Protein AF-A0A966PZ93-F1 (afdb_monomer)

Structure (mmCIF, N/CA/C/O backbone):
data_AF-A0A966PZ93-F1
#
_entry.id   AF-A0A966PZ93-F1
#
loop_
_atom_site.group_PDB
_atom_site.id
_atom_site.type_symbol
_atom_site.label_atom_id
_atom_site.label_alt_id
_atom_site.label_comp_id
_atom_site.label_asym_id
_atom_site.label_entity_id
_atom_site.label_seq_id
_atom_site.pdbx_PDB_ins_code
_atom_site.Cartn_x
_atom_site.Cartn_y
_atom_site.Cartn_z
_atom_site.occupancy
_atom_site.B_iso_or_equiv
_atom_site.auth_seq_id
_atom_site.auth_comp_id
_atom_site.auth_asym_id
_atom_site.auth_atom_id
_atom_site.pdbx_PDB_model_num
ATOM 1 N N . MET A 1 1 ? 16.280 11.958 2.111 1.00 37.91 1 MET A N 1
ATOM 2 C CA . MET A 1 1 ? 14.973 12.589 2.410 1.00 37.91 1 MET A CA 1
ATOM 3 C C . MET A 1 1 ? 13.914 11.530 2.770 1.00 37.91 1 MET A C 1
ATOM 5 O O . MET A 1 1 ? 13.024 11.282 1.977 1.00 37.91 1 MET A O 1
ATOM 9 N N . SER A 1 2 ? 13.994 10.851 3.928 1.00 41.31 2 SER A N 1
ATOM 10 C CA . SER A 1 2 ? 13.120 9.683 4.225 1.00 41.31 2 SER A CA 1
ATOM 11 C C . SER A 1 2 ? 12.331 9.732 5.540 1.00 41.31 2 SER A C 1
ATOM 13 O O . SER A 1 2 ? 11.535 8.830 5.801 1.00 41.31 2 SER A O 1
ATOM 15 N N . ARG A 1 3 ? 12.531 10.751 6.388 1.00 46.69 3 ARG A N 1
ATOM 16 C CA . ARG A 1 3 ? 12.175 10.662 7.817 1.00 46.69 3 ARG A CA 1
ATOM 17 C C . ARG A 1 3 ? 10.734 11.021 8.208 1.00 46.69 3 ARG A C 1
ATOM 19 O O . ARG A 1 3 ? 10.381 10.744 9.344 1.00 46.69 3 ARG A O 1
ATOM 26 N N . ASN A 1 4 ? 9.888 11.530 7.306 1.00 58.59 4 ASN A N 1
ATOM 27 C CA . ASN A 1 4 ? 8.540 12.021 7.659 1.00 58.59 4 ASN A CA 1
ATOM 28 C C . ASN A 1 4 ? 7.415 11.487 6.748 1.00 58.59 4 ASN A C 1
ATOM 30 O O . ASN A 1 4 ? 6.528 12.239 6.352 1.00 58.59 4 ASN A O 1
ATOM 34 N N . ARG A 1 5 ? 7.442 10.204 6.369 1.00 75.62 5 ARG A N 1
ATOM 35 C CA . ARG A 1 5 ? 6.344 9.600 5.591 1.00 75.62 5 ARG A CA 1
ATOM 36 C C . ARG A 1 5 ? 5.286 9.033 6.532 1.00 75.62 5 ARG A C 1
ATOM 38 O O . ARG A 1 5 ? 5.628 8.377 7.512 1.00 75.62 5 ARG A O 1
ATOM 45 N N . LEU A 1 6 ? 4.011 9.262 6.219 1.00 84.81 6 LEU A N 1
ATOM 46 C CA . LEU A 1 6 ? 2.866 8.739 6.974 1.00 84.81 6 LEU A CA 1
ATOM 47 C C . LEU A 1 6 ? 2.639 7.247 6.681 1.00 84.81 6 LEU A C 1
ATOM 49 O O . LEU A 1 6 ? 1.604 6.852 6.154 1.00 84.81 6 LEU A O 1
ATOM 53 N N . ALA A 1 7 ? 3.636 6.423 6.997 1.00 84.69 7 ALA A N 1
ATOM 54 C CA . ALA A 1 7 ? 3.539 4.972 6.950 1.00 84.69 7 ALA A CA 1
ATOM 55 C C . ALA A 1 7 ? 3.087 4.460 8.322 1.00 84.69 7 ALA A C 1
ATOM 57 O O . ALA A 1 7 ? 3.799 4.615 9.318 1.00 84.69 7 ALA A O 1
ATOM 58 N N . ALA A 1 8 ? 1.894 3.872 8.386 1.00 86.94 8 ALA A N 1
ATOM 59 C CA . ALA A 1 8 ? 1.455 3.176 9.583 1.00 86.94 8 ALA A CA 1
ATOM 60 C C . ALA A 1 8 ? 2.156 1.825 9.711 1.00 86.94 8 ALA A C 1
ATOM 62 O O . ALA A 1 8 ? 2.315 1.085 8.744 1.00 86.94 8 ALA A O 1
ATOM 63 N N . SER A 1 9 ? 2.545 1.507 10.938 1.00 87.62 9 SER A N 1
ATOM 64 C CA . SER A 1 9 ? 2.949 0.172 11.340 1.00 87.62 9 SER A CA 1
ATOM 65 C C . SER A 1 9 ? 1.718 -0.722 11.405 1.00 87.62 9 SER A C 1
ATOM 67 O O . SER A 1 9 ? 0.701 -0.367 12.005 1.00 87.62 9 SER A O 1
ATOM 69 N N . PHE A 1 10 ? 1.819 -1.880 10.772 1.00 86.00 10 PHE A N 1
ATOM 70 C CA . PHE A 1 10 ? 0.844 -2.949 10.881 1.00 86.00 10 PHE A CA 1
ATOM 71 C C . PHE A 1 10 ? 1.143 -3.757 12.147 1.00 86.00 10 PHE A C 1
ATOM 73 O O . PHE A 1 10 ? 2.213 -4.353 12.250 1.00 86.00 10 PHE A O 1
ATOM 80 N N . ASN A 1 11 ? 0.232 -3.730 13.123 1.00 86.25 11 ASN A N 1
ATOM 81 C CA . ASN A 1 11 ? 0.456 -4.355 14.428 1.00 86.25 11 ASN A CA 1
ATOM 82 C C . ASN A 1 11 ? -0.099 -5.782 14.447 1.00 86.25 11 ASN A C 1
ATOM 84 O O . ASN A 1 11 ? 0.581 -6.715 14.863 1.00 86.25 11 ASN A O 1
ATOM 88 N N . TYR A 1 12 ? -1.353 -5.943 14.012 1.00 84.88 12 TYR A N 1
ATOM 89 C CA . TYR A 1 12 ? -2.071 -7.205 14.135 1.00 84.88 12 TYR A CA 1
ATOM 90 C C . TYR A 1 12 ? -3.197 -7.341 13.108 1.00 84.88 12 TYR A C 1
ATOM 92 O O . TYR A 1 12 ? -3.788 -6.359 12.646 1.00 84.88 12 TYR A O 1
ATOM 100 N N . ARG A 1 13 ? -3.512 -8.596 12.782 1.00 87.75 13 ARG A N 1
ATOM 101 C CA . ARG A 1 13 ? -4.569 -8.973 11.850 1.00 87.75 13 ARG A CA 1
ATOM 102 C C . ARG A 1 13 ? -5.198 -10.298 12.241 1.00 87.75 13 ARG A C 1
ATOM 104 O O . ARG A 1 13 ? -4.505 -11.295 12.405 1.00 87.75 13 ARG A O 1
ATOM 111 N N . SER A 1 14 ? -6.520 -10.297 12.322 1.00 88.81 14 SER A N 1
ATOM 112 C CA . SER A 1 14 ? -7.358 -11.487 12.457 1.00 88.81 14 SER A CA 1
ATOM 113 C C . SER A 1 14 ? -8.713 -11.228 11.809 1.00 88.81 14 SER A C 1
ATOM 115 O O . SER A 1 14 ? -8.991 -10.106 11.387 1.00 88.81 14 SER A O 1
ATOM 117 N N . LYS A 1 15 ? -9.566 -12.249 11.705 1.00 90.56 15 LYS A N 1
ATOM 118 C CA . LYS A 1 15 ? -10.884 -12.092 11.085 1.00 90.56 15 LYS A CA 1
ATOM 119 C C . LYS A 1 15 ? -11.682 -10.966 11.759 1.00 90.56 15 LYS A C 1
ATOM 121 O O . LYS A 1 15 ? -11.900 -11.007 12.968 1.00 90.56 15 LYS A O 1
ATOM 126 N N . GLY A 1 16 ? -12.116 -9.979 10.975 1.00 91.00 16 GLY A N 1
ATOM 127 C CA . GLY A 1 16 ? -12.857 -8.804 11.455 1.00 91.00 16 GLY A CA 1
ATOM 128 C C . GLY A 1 16 ? -12.028 -7.772 12.237 1.00 91.00 16 GLY A C 1
ATOM 129 O O . GLY A 1 16 ? -12.598 -6.864 12.842 1.00 91.00 16 GLY A O 1
ATOM 130 N N . LEU A 1 17 ? -10.695 -7.881 12.244 1.00 92.31 17 LEU A N 1
ATOM 131 C CA . LEU A 1 17 ? -9.809 -6.930 12.914 1.00 92.31 17 LEU A CA 1
ATOM 132 C C . LEU A 1 17 ? -8.551 -6.648 12.088 1.00 92.31 17 LEU A C 1
ATOM 134 O O . LEU A 1 17 ? -7.739 -7.533 11.810 1.00 92.31 17 LEU A O 1
ATOM 138 N N . VAL A 1 18 ? -8.361 -5.373 11.771 1.00 93.44 18 VAL A N 1
ATOM 139 C CA . VAL A 1 18 ? -7.099 -4.783 11.328 1.00 93.44 18 VAL A CA 1
ATOM 140 C C . VAL A 1 18 ? -6.670 -3.776 12.387 1.00 93.44 18 VAL A C 1
ATOM 142 O O . VAL A 1 18 ? -7.446 -2.886 12.739 1.00 93.44 18 VAL A O 1
ATOM 145 N N . ASP A 1 19 ? -5.450 -3.915 12.896 1.00 92.31 19 ASP A N 1
ATOM 146 C CA . ASP A 1 19 ? -4.873 -3.026 13.902 1.00 92.31 19 ASP A CA 1
ATOM 147 C C . ASP A 1 19 ? -3.568 -2.422 13.396 1.00 92.31 19 ASP A C 1
ATOM 149 O O . ASP A 1 19 ? -2.615 -3.123 13.041 1.00 92.31 19 ASP A O 1
ATOM 153 N N . MET A 1 20 ? -3.538 -1.096 13.365 1.00 93.19 20 MET A N 1
ATOM 154 C CA . MET A 1 20 ? -2.417 -0.328 12.853 1.00 93.19 20 MET A CA 1
ATOM 155 C C . MET A 1 20 ? -2.127 0.873 13.747 1.00 93.19 20 MET A C 1
ATOM 157 O O . MET A 1 20 ? -2.992 1.383 14.468 1.00 93.19 20 MET A O 1
ATOM 161 N N . SER A 1 21 ? -0.886 1.350 13.695 1.00 93.06 21 SER A N 1
ATOM 162 C CA . SER A 1 21 ? -0.452 2.509 14.467 1.00 93.06 21 SER A CA 1
ATOM 163 C C . SER A 1 21 ? 0.506 3.425 13.711 1.00 93.06 21 SER A C 1
ATOM 165 O O . SER A 1 21 ? 1.240 3.000 12.827 1.00 93.06 21 SER A O 1
ATOM 167 N N . ILE A 1 22 ? 0.518 4.708 14.066 1.00 92.75 22 ILE A N 1
ATOM 168 C CA . ILE A 1 22 ? 1.482 5.700 13.580 1.00 92.75 22 ILE A CA 1
ATOM 169 C C . ILE A 1 22 ? 2.121 6.365 14.791 1.00 92.75 22 ILE A C 1
ATOM 171 O O . ILE A 1 22 ? 1.423 6.798 15.711 1.00 92.75 22 ILE A O 1
ATOM 175 N N . ARG A 1 23 ? 3.447 6.509 14.780 1.00 91.81 23 ARG A N 1
ATOM 176 C CA . ARG A 1 23 ? 4.154 7.266 15.819 1.00 91.81 23 ARG A CA 1
ATOM 177 C C . ARG A 1 23 ? 3.728 8.731 15.784 1.00 91.81 23 ARG A C 1
ATOM 179 O O . ARG A 1 23 ? 3.838 9.383 14.748 1.00 91.81 23 ARG A O 1
ATOM 186 N N . ASN A 1 24 ? 3.344 9.287 16.932 1.00 91.31 24 ASN A N 1
ATOM 187 C CA . ASN A 1 24 ? 2.886 10.680 17.047 1.00 91.31 24 ASN A CA 1
ATOM 188 C C . ASN A 1 24 ? 3.954 11.704 16.629 1.00 91.31 24 ASN A C 1
ATOM 190 O O . ASN A 1 24 ? 3.630 12.835 16.276 1.00 91.31 24 ASN A O 1
ATOM 194 N N . GLU A 1 25 ? 5.228 11.313 16.633 1.00 91.19 25 GLU A N 1
ATOM 195 C 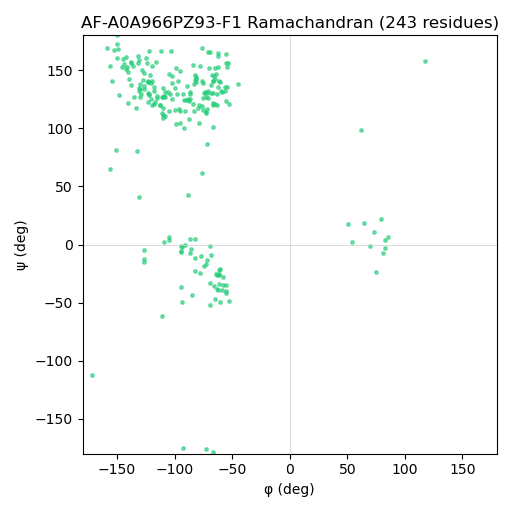CA . GLU A 1 25 ? 6.321 12.122 16.094 1.00 91.19 25 GLU A CA 1
ATOM 196 C C . GLU A 1 25 ? 6.133 12.462 14.608 1.00 91.19 25 GLU A C 1
ATOM 198 O O . GLU A 1 25 ? 6.363 13.606 14.220 1.00 91.19 25 GLU A O 1
ATOM 203 N N . LEU A 1 26 ? 5.627 11.518 13.810 1.00 90.44 26 LEU A N 1
ATOM 204 C CA . LEU A 1 26 ? 5.330 11.723 12.388 1.00 90.44 26 LEU A CA 1
ATOM 205 C C . LEU A 1 26 ? 4.104 12.623 12.174 1.00 90.44 26 LEU A C 1
ATOM 207 O O . LEU A 1 26 ? 3.874 13.110 11.071 1.00 90.44 26 LEU A O 1
ATOM 211 N N . LEU A 1 27 ? 3.322 12.861 13.232 1.00 92.25 27 LEU A N 1
ATOM 212 C CA . LEU A 1 27 ? 2.048 13.575 13.186 1.00 92.25 27 LEU A CA 1
ATOM 213 C C . LEU A 1 27 ? 2.114 15.000 13.742 1.00 92.25 27 LEU A C 1
ATOM 215 O O . LEU A 1 27 ? 1.089 15.667 13.858 1.00 92.25 27 LEU A O 1
ATOM 219 N N . ARG A 1 28 ? 3.305 15.510 14.082 1.00 90.62 28 ARG A N 1
ATOM 220 C CA . ARG A 1 28 ? 3.450 16.823 14.743 1.00 90.62 28 ARG A CA 1
ATOM 221 C C . ARG A 1 28 ? 2.788 17.974 13.973 1.00 90.62 28 ARG A C 1
ATOM 223 O O . ARG A 1 28 ? 2.237 18.869 14.618 1.00 90.62 28 ARG A O 1
ATOM 230 N N . GLY A 1 29 ? 2.801 17.923 12.638 1.00 91.38 29 GLY A N 1
ATOM 231 C CA . GLY A 1 29 ? 2.209 18.929 11.748 1.00 91.38 29 GLY A CA 1
ATOM 232 C C . GLY A 1 29 ? 0.716 18.757 11.440 1.00 91.38 29 GLY A C 1
ATOM 233 O O . GLY A 1 29 ? 0.148 19.625 10.776 1.00 91.38 29 GLY A O 1
ATOM 234 N N . PHE A 1 30 ? 0.075 17.685 11.921 1.00 94.75 30 PHE A N 1
ATOM 235 C CA . PHE A 1 30 ? -1.285 17.311 11.522 1.00 94.75 30 PHE A CA 1
ATOM 236 C C . PHE A 1 30 ? -2.273 17.296 12.695 1.00 94.75 30 PHE A C 1
ATOM 238 O O . PHE A 1 30 ? -1.912 16.889 13.799 1.00 94.75 30 PHE A O 1
ATOM 245 N N . ASP A 1 31 ? -3.504 17.767 12.481 1.00 94.88 31 ASP A N 1
ATOM 246 C CA . ASP A 1 31 ? -4.589 17.694 13.475 1.00 94.88 31 ASP A CA 1
ATOM 247 C C . ASP A 1 31 ? -5.471 16.454 13.281 1.00 94.88 31 ASP A C 1
ATOM 249 O O . ASP A 1 31 ? -5.881 15.827 14.257 1.00 94.88 31 ASP A O 1
ATOM 253 N N . MET A 1 32 ? -5.705 16.067 12.028 1.00 95.62 32 MET A N 1
ATOM 254 C CA . MET A 1 32 ? -6.429 14.859 11.639 1.00 95.62 32 MET A CA 1
ATOM 255 C C . MET A 1 32 ? -5.574 13.987 10.726 1.00 95.62 32 MET A C 1
ATOM 257 O O . MET A 1 32 ? -4.691 14.470 10.014 1.00 95.62 32 MET A O 1
ATOM 261 N N . ILE A 1 33 ? -5.886 12.697 10.705 1.00 96.56 33 ILE A N 1
ATOM 262 C CA . ILE A 1 33 ? -5.438 11.772 9.668 1.00 96.56 33 ILE A CA 1
ATOM 263 C C . ILE A 1 33 ? -6.643 11.160 8.969 1.00 96.56 33 ILE A C 1
ATOM 265 O O . ILE A 1 33 ? -7.630 10.788 9.607 1.00 96.56 33 ILE A O 1
ATOM 269 N N . GLN A 1 34 ? -6.534 11.042 7.652 1.00 96.81 34 GLN A N 1
ATOM 270 C CA . GLN A 1 34 ? -7.512 10.391 6.801 1.00 96.81 34 GLN A CA 1
ATOM 271 C C . GLN A 1 34 ? -6.973 9.039 6.350 1.00 96.81 34 GLN A C 1
ATOM 273 O O . GLN A 1 34 ? -5.844 8.946 5.865 1.00 96.81 34 GLN A O 1
ATOM 278 N N . ILE A 1 35 ? -7.807 8.012 6.499 1.00 97.62 35 ILE A N 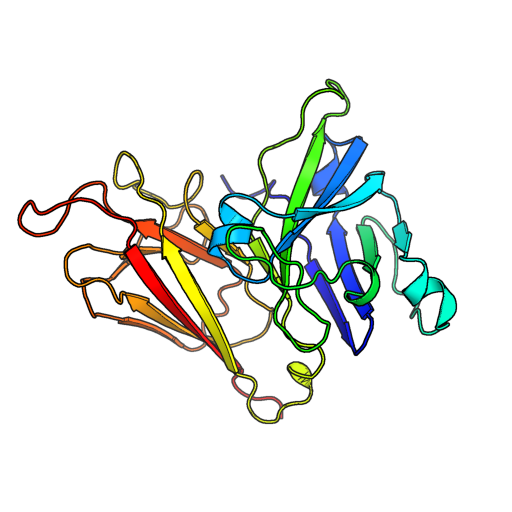1
ATOM 279 C CA . ILE A 1 35 ? -7.517 6.643 6.098 1.00 97.62 35 ILE A CA 1
ATOM 280 C C . ILE A 1 35 ? -8.385 6.319 4.883 1.00 97.62 35 ILE A C 1
ATOM 282 O O . ILE A 1 35 ? -9.609 6.496 4.897 1.00 97.62 35 ILE A O 1
ATOM 286 N N . ALA A 1 36 ? -7.738 5.841 3.829 1.00 98.06 36 ALA A N 1
ATOM 287 C CA . ALA A 1 36 ? -8.376 5.380 2.610 1.00 98.06 36 ALA A CA 1
ATOM 288 C C . ALA A 1 36 ? -7.836 4.002 2.217 1.00 98.06 36 ALA A C 1
ATOM 290 O O . ALA A 1 36 ? -6.754 3.600 2.644 1.00 98.06 36 ALA A O 1
ATOM 291 N N . GLY A 1 37 ? -8.599 3.277 1.408 1.00 97.50 37 GLY A N 1
ATOM 292 C CA . GLY A 1 37 ? -8.295 1.908 1.028 1.00 97.50 37 GLY A CA 1
ATOM 293 C C . GLY A 1 37 ? -8.644 1.601 -0.420 1.00 97.50 37 GLY A C 1
ATOM 294 O O . GLY A 1 37 ? -9.444 2.294 -1.052 1.00 97.50 37 GLY A O 1
ATOM 295 N N . ALA A 1 38 ? -8.058 0.531 -0.938 1.00 97.88 38 ALA A N 1
ATOM 296 C CA . ALA A 1 38 ? -8.428 -0.055 -2.216 1.00 97.88 38 ALA A CA 1
ATOM 297 C C . ALA A 1 38 ? -8.121 -1.559 -2.249 1.00 97.88 38 ALA A C 1
ATOM 299 O O . ALA A 1 38 ? -7.409 -2.086 -1.395 1.00 97.88 38 ALA A O 1
ATOM 300 N N . SER A 1 39 ? -8.655 -2.251 -3.253 1.00 96.50 39 SER A N 1
ATOM 301 C CA . SER A 1 39 ? -8.472 -3.697 -3.462 1.00 96.50 39 SER A CA 1
ATOM 302 C C . SER A 1 39 ? -7.320 -4.047 -4.409 1.00 96.50 39 SER A C 1
ATOM 304 O O . SER A 1 39 ? -6.990 -5.218 -4.563 1.00 96.50 39 SER A O 1
ATOM 306 N N . ASN A 1 40 ? -6.687 -3.057 -5.041 1.00 95.44 40 ASN A N 1
ATOM 307 C CA . ASN A 1 40 ? -5.470 -3.243 -5.830 1.00 95.44 40 ASN A CA 1
ATOM 308 C C . ASN A 1 40 ? -4.539 -2.031 -5.692 1.00 95.44 40 ASN A C 1
ATOM 310 O O . ASN A 1 40 ? -4.974 -0.935 -5.331 1.00 95.44 40 ASN A O 1
ATOM 314 N N . VAL A 1 41 ? -3.261 -2.236 -6.006 1.00 95.81 41 VAL A N 1
ATOM 315 C CA . VAL A 1 41 ? -2.217 -1.221 -5.816 1.00 95.81 41 VAL A CA 1
ATOM 316 C C . VAL A 1 41 ? -2.407 0.004 -6.724 1.00 95.81 41 VAL A C 1
ATOM 318 O O . VAL A 1 41 ? -2.201 1.125 -6.270 1.00 95.81 41 VAL A O 1
ATOM 321 N N . ASN A 1 42 ? -2.890 -0.175 -7.959 1.00 95.69 42 ASN A N 1
ATOM 322 C CA . ASN A 1 42 ? -3.082 0.925 -8.916 1.00 95.69 42 ASN A CA 1
ATOM 323 C C . ASN A 1 42 ? -4.147 1.910 -8.434 1.00 95.69 42 ASN A C 1
ATOM 325 O O . ASN A 1 42 ? -3.939 3.119 -8.423 1.00 95.69 42 ASN A O 1
ATOM 329 N N . THR A 1 43 ? -5.291 1.398 -7.984 1.00 95.56 43 THR A N 1
ATOM 330 C CA . THR A 1 43 ? -6.362 2.237 -7.426 1.00 95.56 43 THR A CA 1
ATOM 331 C C . THR A 1 43 ? -5.968 2.838 -6.080 1.00 95.56 43 THR A C 1
ATOM 333 O O . THR A 1 43 ? -6.325 3.981 -5.817 1.00 95.56 43 THR A O 1
ATOM 336 N N . ALA A 1 44 ? -5.172 2.142 -5.259 1.00 96.56 44 ALA A N 1
ATOM 337 C CA . ALA A 1 44 ? -4.600 2.734 -4.049 1.00 96.56 44 ALA A CA 1
ATOM 338 C C . ALA A 1 44 ? -3.654 3.907 -4.364 1.00 96.56 44 ALA A C 1
ATOM 340 O O . ALA A 1 44 ? -3.638 4.900 -3.638 1.00 96.56 44 ALA A O 1
ATOM 341 N N . PHE A 1 45 ? -2.875 3.800 -5.441 1.00 95.31 45 PHE A N 1
ATOM 342 C CA . PHE A 1 45 ? -1.977 4.857 -5.895 1.00 95.31 45 PHE A CA 1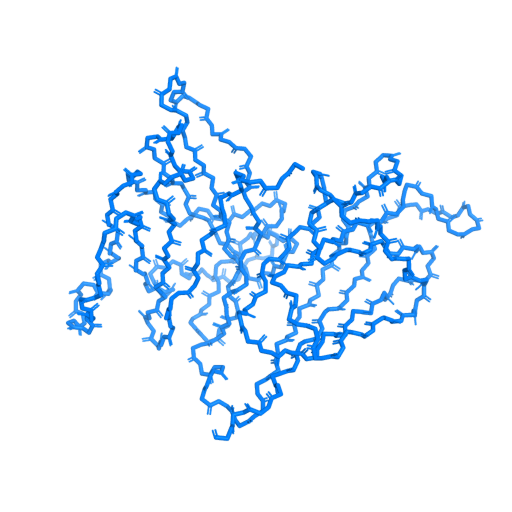
ATOM 343 C C . PHE A 1 45 ? -2.750 6.063 -6.444 1.00 95.31 45 PHE A C 1
ATOM 345 O O . PHE A 1 45 ? -2.544 7.178 -5.966 1.00 95.31 45 PHE A O 1
ATOM 352 N N . ASN A 1 46 ? -3.673 5.818 -7.380 1.00 94.06 46 ASN A N 1
ATOM 353 C CA . ASN A 1 46 ? -4.340 6.854 -8.172 1.00 94.06 46 ASN A CA 1
ATOM 354 C C . ASN A 1 46 ? -5.559 7.483 -7.481 1.00 94.06 46 ASN A C 1
ATOM 356 O O . ASN A 1 46 ? -5.755 8.693 -7.543 1.00 94.06 46 ASN A O 1
ATOM 360 N N . ALA A 1 47 ? -6.412 6.671 -6.852 1.00 95.19 47 ALA A N 1
ATOM 361 C CA . ALA A 1 47 ? -7.717 7.115 -6.360 1.00 95.19 47 ALA A CA 1
ATOM 362 C C . ALA A 1 47 ? -8.236 6.230 -5.207 1.00 95.19 47 ALA A C 1
ATOM 364 O O . ALA A 1 47 ? -9.248 5.536 -5.362 1.00 95.19 47 ALA A O 1
ATOM 365 N N . PRO A 1 48 ? -7.565 6.211 -4.040 1.00 96.94 48 PRO A N 1
ATOM 366 C CA . PRO A 1 48 ? -7.993 5.382 -2.919 1.00 96.94 48 PRO A CA 1
ATOM 367 C C . PRO A 1 48 ? -9.354 5.853 -2.377 1.00 96.94 48 PRO A C 1
ATOM 369 O O . PRO A 1 48 ? -9.650 7.049 -2.335 1.00 96.94 48 PRO A O 1
ATOM 372 N N . ARG A 1 49 ? -10.193 4.915 -1.926 1.00 97.31 49 ARG A N 1
ATOM 373 C CA . ARG A 1 49 ? -11.535 5.210 -1.406 1.00 97.31 49 ARG A CA 1
ATOM 374 C C . ARG A 1 49 ? -11.472 5.540 0.076 1.00 97.31 49 ARG A C 1
ATOM 376 O O . ARG A 1 49 ? -10.913 4.778 0.858 1.00 97.31 49 ARG A O 1
ATOM 383 N N . PHE A 1 50 ? -12.081 6.653 0.472 1.00 97.31 50 PHE A N 1
ATOM 384 C CA . PHE A 1 50 ? -12.180 7.049 1.875 1.00 97.31 50 PHE A CA 1
ATOM 385 C C . PHE A 1 50 ? -12.838 5.961 2.736 1.00 97.31 50 PHE A C 1
ATOM 387 O O . PHE A 1 50 ? -13.869 5.405 2.357 1.00 97.31 50 PHE A O 1
ATOM 394 N N . MET A 1 51 ? -12.254 5.701 3.907 1.00 97.31 51 MET A N 1
ATOM 395 C CA . MET A 1 51 ? -12.810 4.802 4.918 1.00 97.31 51 MET A CA 1
ATOM 396 C C . MET A 1 51 ? -13.269 5.598 6.139 1.00 97.31 51 MET A C 1
ATOM 398 O O . MET A 1 51 ? -14.449 5.596 6.481 1.00 97.31 51 MET A O 1
ATOM 402 N N . PHE A 1 52 ? -12.343 6.293 6.799 1.00 97.38 52 PHE A N 1
ATOM 403 C CA . PHE A 1 52 ? -12.633 7.084 7.992 1.00 97.38 52 PHE A CA 1
ATOM 404 C C . PHE A 1 52 ? -11.567 8.156 8.235 1.00 97.38 52 PHE A C 1
ATOM 406 O O . PHE A 1 52 ? -10.499 8.172 7.618 1.00 97.38 52 PHE A O 1
ATOM 413 N N . GLU A 1 53 ? -11.873 9.059 9.161 1.00 96.94 53 GLU A N 1
ATOM 414 C CA . GLU A 1 53 ? -10.969 10.100 9.634 1.00 96.94 53 GLU A CA 1
ATOM 415 C C . GLU A 1 53 ? -10.893 10.070 11.161 1.00 96.94 53 GLU A C 1
ATOM 417 O O . GLU A 1 53 ? -11.860 9.698 11.830 1.00 96.94 53 GLU A O 1
ATOM 422 N N . MET A 1 54 ? -9.752 10.461 11.723 1.00 95.75 54 MET A N 1
ATOM 423 C CA . MET A 1 54 ? -9.565 10.534 13.169 1.00 95.75 54 MET A CA 1
ATOM 424 C C . MET A 1 54 ? -8.569 11.621 13.573 1.00 95.75 54 MET A C 1
ATOM 426 O O . MET A 1 54 ? -7.742 12.049 12.769 1.00 95.75 54 MET A O 1
ATOM 430 N N . GLN A 1 55 ? -8.620 12.034 14.840 1.00 95.31 55 GLN A N 1
ATOM 431 C CA . GLN A 1 55 ? -7.655 12.982 15.396 1.00 95.31 55 GLN A CA 1
ATOM 432 C C . GLN A 1 55 ? -6.257 12.370 15.506 1.00 95.31 55 GLN A C 1
ATOM 434 O O . GLN A 1 55 ? -6.084 11.239 15.972 1.00 95.31 55 GLN A O 1
ATOM 439 N N . ALA A 1 56 ? -5.250 13.155 15.128 1.00 93.25 56 ALA A N 1
ATOM 440 C CA . ALA A 1 56 ? -3.856 12.831 15.380 1.00 93.25 56 ALA A CA 1
ATOM 441 C C . ALA A 1 56 ? -3.593 12.762 16.896 1.00 93.25 56 ALA A C 1
ATOM 443 O O . ALA A 1 56 ? -4.032 13.615 17.664 1.00 93.25 56 ALA A O 1
ATOM 444 N N . GLY A 1 57 ? -2.871 11.732 17.333 1.00 91.00 57 GLY A N 1
ATOM 445 C CA . GLY A 1 57 ? -2.655 11.406 18.746 1.00 91.00 57 GLY A CA 1
ATOM 446 C C . GLY A 1 57 ? -3.792 10.609 19.395 1.00 91.00 57 GLY A C 1
ATOM 447 O O . GLY A 1 57 ? -3.672 10.248 20.564 1.00 91.00 57 GLY A O 1
ATOM 448 N N . GLY A 1 58 ? -4.878 10.341 18.664 1.00 92.06 58 GLY A N 1
ATOM 449 C CA . GLY A 1 58 ? -6.060 9.654 19.172 1.00 92.06 58 GLY A CA 1
ATOM 450 C C . GLY A 1 58 ? -6.066 8.139 18.959 1.00 92.06 58 GLY A C 1
ATOM 451 O O . GLY A 1 58 ? -5.119 7.532 18.451 1.00 92.06 58 GLY A O 1
ATOM 452 N N . VAL A 1 59 ? -7.197 7.535 19.329 1.00 92.81 59 VAL A N 1
ATOM 453 C CA . VAL A 1 59 ? -7.518 6.135 19.042 1.00 92.81 59 VAL A CA 1
ATOM 454 C C . VAL A 1 59 ? -8.836 6.074 18.284 1.00 92.81 59 VAL A C 1
ATOM 456 O O . VAL A 1 59 ? -9.822 6.673 18.709 1.00 92.81 59 VAL A O 1
ATOM 459 N N . PHE A 1 60 ? -8.857 5.336 17.179 1.00 94.38 60 PHE A N 1
ATOM 460 C CA . PHE A 1 60 ? -10.076 5.019 16.446 1.00 94.38 60 PHE A CA 1
ATOM 461 C C . PHE A 1 60 ? -10.416 3.539 16.606 1.00 94.38 60 PHE A C 1
ATOM 463 O O . PHE A 1 60 ? -9.550 2.675 16.470 1.00 94.38 60 PHE A O 1
ATOM 470 N N . ILE A 1 61 ? -11.685 3.249 16.878 1.00 92.56 61 ILE A N 1
ATOM 471 C CA . ILE A 1 61 ? -12.211 1.887 16.955 1.00 92.56 61 ILE A CA 1
ATOM 472 C C . ILE A 1 61 ? -13.504 1.863 16.153 1.00 92.56 61 ILE A C 1
ATOM 474 O O . ILE A 1 61 ? -14.456 2.571 16.486 1.00 92.56 61 ILE A O 1
ATOM 478 N N . SER A 1 62 ? -13.542 1.067 15.086 1.00 92.69 62 SER A N 1
ATOM 479 C CA . SER A 1 62 ? -14.773 0.902 14.309 1.00 92.69 62 SER A CA 1
ATOM 480 C C . SER A 1 62 ? -15.883 0.280 15.167 1.00 92.69 62 SER A C 1
ATOM 482 O O . SER A 1 62 ? -15.619 -0.491 16.096 1.00 92.69 62 SER A O 1
ATOM 484 N N . LYS A 1 63 ? -17.146 0.576 14.833 1.00 90.31 63 LYS A N 1
ATOM 485 C CA . LYS A 1 63 ? -18.311 0.076 15.583 1.00 90.31 63 LYS A CA 1
ATOM 486 C C . LYS A 1 63 ? -18.321 -1.453 15.686 1.00 90.31 63 LYS A C 1
ATOM 488 O O . LYS A 1 63 ? -18.572 -1.977 16.768 1.00 90.31 63 LYS A O 1
ATOM 493 N N . ALA A 1 64 ? -17.988 -2.156 14.604 1.00 90.31 64 ALA A N 1
ATOM 494 C CA . ALA A 1 64 ? -17.931 -3.616 14.584 1.00 90.31 64 ALA A CA 1
ATOM 495 C C . ALA A 1 64 ? -16.899 -4.165 15.586 1.00 90.31 64 ALA A C 1
ATOM 497 O O . ALA A 1 64 ? -17.257 -4.965 16.448 1.00 90.31 64 ALA A O 1
ATOM 498 N N . VAL A 1 65 ? -15.667 -3.645 15.576 1.00 89.69 65 VAL A N 1
ATOM 499 C CA . VAL A 1 65 ? -14.610 -4.051 16.526 1.00 89.69 65 VAL A CA 1
ATOM 500 C C . VAL A 1 65 ? -14.990 -3.744 17.977 1.00 89.69 65 VAL A C 1
ATOM 502 O O . VAL A 1 65 ? -14.740 -4.544 18.875 1.00 89.69 65 VAL A O 1
ATOM 505 N N . SER A 1 66 ? -15.635 -2.602 18.233 1.00 86.69 66 SER A N 1
ATOM 506 C CA . SER A 1 66 ? -16.064 -2.250 19.595 1.00 86.69 66 SER A CA 1
ATOM 507 C C . SER A 1 66 ? -17.066 -3.251 20.190 1.00 86.69 66 SER A C 1
ATOM 509 O O . SER A 1 66 ? -17.128 -3.412 21.408 1.00 86.69 66 SER A O 1
ATOM 511 N N . SER A 1 67 ? -17.818 -3.959 19.341 1.00 83.25 67 SER A N 1
ATOM 512 C CA . SER A 1 67 ? -18.841 -4.915 19.770 1.00 83.25 67 SER A CA 1
ATOM 513 C C . SER A 1 67 ? -18.285 -6.296 20.142 1.00 83.25 67 SER A C 1
ATOM 515 O O . SER A 1 67 ? -18.907 -7.010 20.926 1.00 83.25 67 SER A O 1
ATOM 517 N N . THR A 1 68 ? -17.101 -6.667 19.643 1.00 74.56 68 THR A N 1
ATOM 518 C CA . THR A 1 68 ? -16.558 -8.034 19.741 1.00 74.56 68 THR A CA 1
ATOM 519 C C . THR A 1 68 ? -15.692 -8.307 20.979 1.00 74.56 68 THR A C 1
ATOM 521 O O . THR A 1 68 ? -15.260 -9.438 21.164 1.00 74.56 68 THR A O 1
ATOM 524 N N . ARG A 1 69 ? -15.469 -7.332 21.879 1.00 61.31 69 ARG A N 1
ATOM 525 C CA . ARG A 1 69 ? -14.684 -7.451 23.143 1.00 61.31 69 ARG A CA 1
ATOM 526 C C . ARG A 1 69 ? -13.237 -7.984 23.016 1.00 61.31 69 ARG A C 1
ATOM 528 O O . ARG A 1 69 ? -12.548 -8.076 24.028 1.00 61.31 69 ARG A O 1
ATOM 535 N N . SER A 1 70 ? -12.734 -8.270 21.817 1.00 59.62 70 SER A N 1
ATOM 536 C CA . SER A 1 70 ? -11.397 -8.836 21.566 1.00 59.62 70 SER A CA 1
ATOM 537 C C . SER A 1 70 ? -10.298 -7.776 21.410 1.00 59.62 70 SER A C 1
ATOM 539 O O . SER A 1 70 ? -9.467 -7.872 20.511 1.00 59.62 70 SER A O 1
ATOM 541 N N . ILE A 1 71 ? -10.295 -6.738 22.250 1.00 64.19 71 ILE A N 1
ATOM 542 C CA . ILE A 1 71 ? -9.287 -5.673 22.166 1.00 64.19 71 ILE A CA 1
ATOM 543 C C . ILE A 1 71 ? -8.201 -5.934 23.206 1.00 64.19 71 ILE A C 1
ATOM 545 O O . ILE A 1 71 ? -8.393 -5.677 24.393 1.00 64.19 71 ILE A O 1
ATOM 549 N N . THR A 1 72 ? -7.049 -6.427 22.758 1.00 59.53 72 THR A N 1
ATOM 550 C CA . THR A 1 72 ? -5.857 -6.535 23.604 1.00 59.53 72 THR A CA 1
ATOM 551 C C . THR A 1 72 ? -5.288 -5.133 23.849 1.00 59.53 72 THR A C 1
ATOM 553 O O . THR A 1 72 ? -4.880 -4.432 22.913 1.00 59.53 72 THR A O 1
ATOM 556 N N . GLU A 1 73 ? -5.272 -4.693 25.110 1.00 56.75 73 GLU A N 1
ATOM 557 C CA . GLU A 1 73 ? -4.673 -3.414 25.505 1.00 56.75 73 GLU A CA 1
ATOM 558 C C . GLU A 1 73 ? -3.141 -3.473 25.434 1.00 56.75 73 GLU A C 1
ATOM 560 O O . GLU A 1 73 ? -2.453 -3.724 26.417 1.00 56.75 73 GLU A O 1
ATOM 565 N N . GLU A 1 74 ? -2.586 -3.205 24.256 1.00 61.97 74 GLU A N 1
ATOM 566 C CA . GLU A 1 74 ? -1.170 -2.849 24.130 1.00 61.97 74 GLU A CA 1
ATOM 567 C C . GLU A 1 74 ? -0.898 -1.391 24.527 1.00 61.97 74 GLU A C 1
ATOM 569 O O . GLU A 1 74 ? -1.763 -0.512 24.419 1.00 61.97 74 GLU A O 1
ATOM 574 N N . SER A 1 75 ? 0.341 -1.135 24.965 1.00 60.69 75 SER A N 1
ATOM 575 C CA . SER A 1 75 ? 0.819 0.185 25.383 1.00 60.69 75 SER A CA 1
ATOM 576 C C . SER A 1 75 ? 0.563 1.245 24.309 1.00 60.69 75 SER A C 1
ATOM 578 O O . SER A 1 75 ? 1.065 1.180 23.189 1.00 60.69 75 SER A O 1
ATOM 580 N N . ARG A 1 76 ? -0.205 2.270 24.686 1.00 67.12 76 ARG A N 1
ATOM 581 C CA . ARG A 1 76 ? -0.638 3.378 23.816 1.00 67.12 76 ARG A CA 1
ATOM 582 C C . ARG A 1 76 ? 0.369 4.528 23.755 1.00 67.12 76 ARG A C 1
ATOM 584 O O . ARG A 1 76 ? 0.082 5.587 23.200 1.00 67.12 76 ARG A O 1
ATOM 591 N N . ARG A 1 77 ? 1.531 4.381 24.395 1.00 77.38 77 ARG A N 1
ATOM 592 C CA . ARG A 1 77 ? 2.451 5.502 24.594 1.00 77.38 77 ARG A CA 1
ATOM 593 C C . ARG A 1 77 ? 3.021 5.962 23.249 1.00 77.38 77 ARG A C 1
ATOM 595 O O . ARG A 1 77 ? 3.685 5.199 22.562 1.00 77.38 77 ARG A O 1
ATOM 602 N N . ASN A 1 78 ? 2.804 7.237 22.925 1.00 85.56 78 ASN A N 1
ATOM 603 C CA . ASN A 1 78 ? 3.330 7.931 21.742 1.00 85.56 78 ASN A CA 1
ATOM 604 C C . ASN A 1 78 ? 2.837 7.429 20.371 1.00 85.56 78 ASN A C 1
ATOM 606 O O . ASN A 1 78 ? 3.449 7.783 19.362 1.00 85.56 78 ASN A O 1
ATOM 610 N N . ASN A 1 79 ? 1.725 6.692 20.311 1.00 90.62 79 ASN A N 1
ATOM 611 C CA . ASN A 1 79 ? 1.160 6.202 19.053 1.00 90.62 79 ASN A CA 1
ATOM 612 C C . ASN A 1 79 ? -0.293 6.653 18.862 1.00 90.62 79 ASN A C 1
ATOM 614 O O . ASN A 1 79 ? -1.090 6.628 19.796 1.00 90.62 79 ASN A O 1
ATOM 618 N N . THR A 1 80 ? -0.633 7.008 17.627 1.00 93.56 80 THR A N 1
ATOM 619 C CA . THR A 1 80 ? -2.007 7.100 17.127 1.00 93.56 80 THR A CA 1
ATOM 620 C C . THR A 1 80 ? -2.390 5.719 16.631 1.00 93.56 80 THR A C 1
ATOM 622 O O . THR A 1 80 ? -1.659 5.159 15.815 1.00 93.56 80 THR A O 1
ATOM 625 N N . ARG A 1 81 ? -3.488 5.145 17.122 1.00 93.06 81 ARG A N 1
ATOM 626 C CA . ARG A 1 81 ? -3.872 3.753 16.823 1.00 93.06 81 ARG A CA 1
ATOM 627 C C . ARG A 1 81 ? -5.258 3.698 16.209 1.00 93.06 81 ARG A C 1
ATOM 629 O O . ARG A 1 81 ? -6.160 4.397 16.662 1.00 93.06 81 ARG A O 1
ATOM 636 N N . PHE A 1 82 ? -5.447 2.849 15.214 1.00 93.50 82 PHE A N 1
ATOM 637 C CA . PHE A 1 82 ? -6.751 2.637 14.606 1.00 93.50 82 PHE A CA 1
ATOM 638 C C . PHE A 1 82 ? -7.007 1.152 14.401 1.00 93.50 82 PHE A C 1
ATOM 640 O O . PHE A 1 82 ? -6.197 0.438 13.815 1.00 93.50 82 PHE A O 1
ATOM 647 N N . MET A 1 83 ? -8.152 0.713 14.918 1.00 94.12 83 MET A N 1
ATOM 648 C CA . MET A 1 83 ? -8.621 -0.663 14.872 1.00 94.12 83 MET A CA 1
ATOM 649 C C . MET A 1 83 ? -9.943 -0.703 14.122 1.00 94.12 83 MET A C 1
ATOM 651 O O . MET A 1 83 ? -10.921 -0.061 14.524 1.00 94.12 83 MET A O 1
ATOM 655 N N . PHE A 1 84 ? -9.988 -1.441 13.023 1.00 94.50 84 PHE A N 1
ATOM 656 C CA . PHE A 1 84 ? -11.162 -1.466 12.167 1.00 94.50 84 PHE A CA 1
ATOM 657 C C . PHE A 1 84 ? -11.471 -2.854 11.624 1.00 94.50 84 PHE A C 1
ATOM 659 O O . PHE A 1 84 ? -10.578 -3.662 11.394 1.00 94.50 84 PHE A O 1
ATOM 666 N N . ASP A 1 85 ? -12.760 -3.107 11.419 1.00 93.69 85 ASP A N 1
ATOM 667 C CA . ASP A 1 85 ? -13.246 -4.267 10.683 1.00 93.69 85 ASP A CA 1
ATOM 668 C C . ASP A 1 85 ? -13.403 -3.872 9.211 1.00 93.69 85 ASP A C 1
ATOM 670 O O . ASP A 1 85 ? -14.116 -2.913 8.893 1.00 93.69 85 ASP A O 1
ATOM 674 N N . LEU A 1 86 ? -12.757 -4.613 8.311 1.00 93.06 86 LEU A N 1
ATOM 675 C CA . LEU A 1 86 ? -12.888 -4.419 6.868 1.00 93.06 86 LEU A CA 1
ATOM 676 C C . LEU A 1 86 ? -14.337 -4.545 6.389 1.00 93.06 86 LEU A C 1
ATOM 678 O O . LEU A 1 86 ? -14.756 -3.785 5.519 1.00 93.06 86 LEU A O 1
ATOM 682 N N . GLY A 1 87 ? -15.132 -5.424 7.000 1.00 91.31 87 GLY A N 1
ATOM 683 C CA . GLY A 1 87 ? -16.550 -5.594 6.694 1.00 91.31 87 GLY A CA 1
ATOM 684 C C . GLY A 1 87 ? -17.391 -4.337 6.937 1.00 91.31 87 GLY A C 1
ATOM 685 O O . GLY A 1 87 ? -18.432 -4.179 6.308 1.00 91.31 87 GLY A O 1
ATOM 686 N N . SER A 1 88 ? -16.929 -3.401 7.777 1.00 90.69 88 SER A N 1
ATOM 687 C CA . SER A 1 88 ? -17.607 -2.107 7.975 1.00 90.69 88 SER A CA 1
ATOM 688 C C . SER A 1 88 ? -17.445 -1.146 6.792 1.00 90.69 88 SER A C 1
ATOM 690 O O . SER A 1 88 ? -18.181 -0.165 6.703 1.00 90.69 88 SER A O 1
ATOM 692 N N . TYR A 1 89 ? -16.476 -1.403 5.910 1.00 95.56 89 TYR A N 1
ATOM 693 C CA . TYR A 1 89 ? -16.107 -0.518 4.803 1.00 95.56 89 TYR A CA 1
ATOM 694 C C . TYR A 1 89 ? -16.112 -1.212 3.442 1.00 95.56 89 TYR A C 1
ATOM 696 O O . TYR A 1 89 ? -16.021 -0.529 2.424 1.00 95.56 89 TYR A O 1
ATOM 704 N N . ALA A 1 90 ? -16.191 -2.544 3.416 1.00 95.00 90 ALA A N 1
ATOM 705 C CA . ALA A 1 90 ? -16.195 -3.340 2.202 1.00 95.00 90 ALA A CA 1
ATOM 706 C C . ALA A 1 90 ? -17.306 -2.882 1.254 1.00 95.00 90 ALA A C 1
ATOM 708 O O . ALA A 1 90 ? -18.447 -2.650 1.657 1.00 95.00 90 ALA A O 1
ATOM 709 N N . THR A 1 91 ? -16.969 -2.770 -0.026 1.00 96.00 91 THR A N 1
ATOM 710 C CA . THR A 1 91 ? -17.913 -2.361 -1.064 1.00 96.00 91 THR A CA 1
ATOM 711 C C . THR A 1 91 ? -18.062 -3.459 -2.102 1.00 96.00 91 THR A C 1
ATOM 713 O O . THR A 1 91 ? -17.152 -4.259 -2.338 1.00 96.00 91 THR A O 1
ATOM 716 N N . THR A 1 92 ? -19.214 -3.492 -2.764 1.00 93.56 92 THR A N 1
ATOM 717 C CA . THR A 1 92 ? -19.413 -4.345 -3.934 1.00 93.56 92 THR A CA 1
ATOM 718 C C . THR A 1 92 ? -18.500 -3.900 -5.075 1.00 93.56 92 THR A C 1
ATOM 720 O O . THR A 1 92 ? -18.093 -2.739 -5.158 1.00 93.56 92 THR A O 1
ATOM 723 N N . TYR A 1 93 ? -18.135 -4.842 -5.943 1.00 92.81 93 TYR A N 1
ATOM 724 C CA . TYR A 1 93 ? -17.387 -4.515 -7.149 1.00 92.81 93 TYR A CA 1
ATOM 725 C C . TYR A 1 93 ? -18.292 -3.776 -8.138 1.00 92.81 93 TYR A C 1
ATOM 727 O O . TYR A 1 93 ? -19.354 -4.278 -8.505 1.00 92.81 93 TYR A O 1
ATOM 735 N N . VAL A 1 94 ? -17.840 -2.604 -8.575 1.00 92.88 94 VAL A N 1
ATOM 736 C CA . VAL A 1 94 ? -18.429 -1.826 -9.666 1.00 92.88 94 VAL A CA 1
ATOM 737 C C . VAL A 1 94 ? -17.284 -1.458 -10.603 1.00 92.88 94 VAL A C 1
ATOM 739 O O . VAL A 1 94 ? -16.248 -0.961 -10.158 1.00 92.88 94 VAL A O 1
ATOM 742 N N . ALA A 1 95 ? -17.431 -1.759 -11.893 1.00 89.06 95 ALA A N 1
ATOM 743 C CA . ALA A 1 95 ? -16.389 -1.488 -12.877 1.00 89.06 95 ALA A CA 1
ATOM 744 C C . ALA A 1 95 ? -16.073 0.017 -12.928 1.00 89.06 95 ALA A C 1
ATOM 746 O O . ALA A 1 95 ? -16.980 0.842 -12.993 1.00 89.06 95 ALA A O 1
ATOM 747 N N . GLY A 1 96 ? -14.785 0.365 -12.893 1.00 88.00 96 GLY A N 1
ATOM 748 C CA . GLY A 1 96 ? -14.323 1.757 -12.893 1.00 88.00 96 GLY A CA 1
ATOM 749 C C . GLY A 1 96 ? -14.358 2.458 -11.530 1.00 88.00 96 GLY A C 1
ATOM 750 O O . GLY A 1 96 ? -13.815 3.553 -11.416 1.00 88.00 96 GLY A O 1
ATOM 751 N N . GLU A 1 97 ? -14.918 1.842 -10.485 1.00 92.62 97 GLU A N 1
ATOM 752 C CA . GLU A 1 97 ? -14.898 2.402 -9.132 1.00 92.62 97 GLU A CA 1
ATOM 753 C C . GLU A 1 97 ? -13.849 1.735 -8.239 1.00 92.62 97 GLU A C 1
ATOM 755 O O . GLU A 1 97 ? -13.631 0.520 -8.270 1.00 92.62 97 GLU A O 1
ATOM 760 N N . THR A 1 98 ? -13.239 2.529 -7.357 1.00 95.50 98 THR A N 1
ATOM 761 C CA . THR A 1 98 ? -12.379 1.984 -6.307 1.00 95.50 98 THR A CA 1
ATOM 762 C C . THR A 1 98 ? -13.216 1.173 -5.323 1.00 95.50 98 THR A C 1
ATOM 764 O O . THR A 1 98 ? -14.124 1.688 -4.662 1.00 95.50 98 THR A O 1
ATOM 767 N N . ARG A 1 99 ? -12.876 -0.112 -5.204 1.00 96.12 99 ARG A N 1
ATOM 768 C CA . ARG A 1 99 ? -13.509 -1.055 -4.280 1.00 96.12 99 ARG A CA 1
ATOM 769 C C . ARG A 1 99 ? -12.668 -1.232 -3.024 1.00 96.12 99 ARG A C 1
ATOM 771 O O . ARG A 1 99 ? -11.465 -1.484 -3.135 1.00 96.12 99 ARG A O 1
ATOM 778 N N . ILE A 1 100 ? -13.315 -1.207 -1.861 1.00 97.31 100 ILE A N 1
ATOM 779 C CA . ILE A 1 100 ? -12.725 -1.698 -0.612 1.00 97.31 100 ILE A CA 1
ATOM 780 C C . ILE A 1 100 ? -13.024 -3.202 -0.511 1.00 97.31 100 ILE A C 1
ATOM 782 O O . ILE A 1 100 ? -14.192 -3.590 -0.606 1.00 97.31 100 ILE A O 1
ATOM 786 N N . PRO A 1 101 ? -11.994 -4.050 -0.380 1.00 96.06 101 PRO A N 1
ATOM 787 C CA . PRO A 1 101 ? -12.143 -5.498 -0.393 1.00 96.06 101 PRO A CA 1
ATOM 788 C C . PRO A 1 101 ? -12.865 -6.040 0.844 1.00 96.06 101 PRO A C 1
ATOM 790 O O . PRO A 1 101 ? -13.014 -5.355 1.857 1.00 96.06 101 PRO A O 1
ATOM 793 N N . SER A 1 102 ? -13.291 -7.299 0.749 1.00 93.31 102 SER A N 1
ATOM 794 C CA . SER A 1 102 ? -13.766 -8.058 1.904 1.00 93.31 102 SER A CA 1
ATOM 795 C C . SER A 1 102 ? -12.597 -8.540 2.775 1.00 93.31 102 SER A C 1
ATOM 797 O O . SER A 1 102 ? -11.435 -8.471 2.384 1.00 93.31 102 SER A O 1
ATOM 799 N N . ASP A 1 103 ? -12.901 -9.055 3.966 1.00 90.25 103 ASP A N 1
ATOM 800 C CA . ASP A 1 103 ? -11.893 -9.466 4.950 1.00 90.25 103 ASP A CA 1
ATOM 801 C C . ASP A 1 103 ? -10.963 -10.600 4.457 1.00 90.25 103 ASP A C 1
ATOM 803 O O . ASP A 1 103 ? -9.823 -10.705 4.901 1.00 90.25 103 ASP A O 1
ATOM 807 N N . GLY A 1 104 ? -11.423 -11.438 3.523 1.00 90.44 104 GLY A N 1
ATOM 808 C CA . GLY A 1 104 ? -10.639 -12.542 2.947 1.00 90.44 104 GLY A CA 1
ATOM 809 C C . GLY A 1 104 ? -9.688 -12.130 1.819 1.00 90.44 104 GLY A C 1
ATOM 810 O O . GLY A 1 104 ? -9.078 -12.985 1.188 1.00 90.44 104 GLY A O 1
ATOM 811 N N . GLU A 1 105 ? -9.581 -10.839 1.526 1.00 92.62 105 GLU A N 1
ATOM 812 C CA . GLU A 1 105 ? -8.813 -10.314 0.403 1.00 92.62 105 GLU A CA 1
ATOM 813 C C . GLU A 1 105 ? -7.783 -9.286 0.890 1.00 92.62 105 GLU A C 1
ATOM 815 O O . GLU A 1 105 ? -7.895 -8.714 1.977 1.00 92.62 105 GLU A O 1
ATOM 820 N N . THR A 1 106 ? -6.767 -9.031 0.069 1.00 93.62 106 THR A N 1
ATOM 821 C CA . THR A 1 106 ? -5.750 -8.017 0.357 1.00 93.62 106 THR A CA 1
ATOM 822 C C . THR A 1 106 ? -6.340 -6.613 0.293 1.00 93.62 106 THR A C 1
ATOM 824 O O . THR A 1 106 ? -6.930 -6.232 -0.719 1.00 93.62 106 THR A O 1
ATOM 827 N N . LEU A 1 107 ? -6.083 -5.816 1.328 1.00 96.12 107 LEU A N 1
ATOM 828 C CA . LEU A 1 107 ? -6.369 -4.385 1.376 1.00 96.12 107 LEU A CA 1
ATOM 829 C C . LEU A 1 107 ? -5.083 -3.582 1.147 1.00 96.12 107 LEU A C 1
ATOM 831 O O . LEU A 1 107 ? -4.042 -3.879 1.721 1.00 96.12 107 LEU A O 1
ATOM 835 N N . TYR A 1 108 ? -5.174 -2.512 0.367 1.00 96.88 108 TYR A N 1
ATOM 836 C CA . TYR A 1 108 ? -4.107 -1.527 0.205 1.00 96.88 108 TYR A CA 1
ATOM 837 C C . TYR A 1 108 ? -4.533 -0.221 0.866 1.00 96.88 108 TYR A C 1
ATOM 839 O O . TYR A 1 108 ? -5.469 0.426 0.398 1.00 96.88 108 TYR A O 1
ATOM 847 N N . VAL A 1 109 ? -3.875 0.151 1.963 1.00 96.88 109 VAL A N 1
ATOM 848 C CA . VAL A 1 109 ? -4.217 1.330 2.773 1.00 96.88 109 VAL A CA 1
ATOM 849 C C . VAL A 1 109 ? -3.349 2.520 2.388 1.00 96.88 109 VAL A C 1
ATOM 851 O O . VAL A 1 109 ? -2.148 2.388 2.171 1.00 96.88 109 VAL A O 1
ATOM 854 N N . ARG A 1 110 ? -3.952 3.706 2.353 1.00 96.31 110 ARG A N 1
ATOM 855 C CA . ARG A 1 110 ? -3.284 4.992 2.158 1.00 96.31 110 ARG A CA 1
ATOM 856 C C . ARG A 1 110 ? -3.685 5.951 3.262 1.00 96.31 110 ARG A C 1
ATOM 858 O O . ARG A 1 110 ? -4.834 5.968 3.702 1.00 96.31 110 ARG A O 1
ATOM 865 N N . ILE A 1 111 ? -2.721 6.747 3.711 1.00 96.12 111 ILE A N 1
ATOM 866 C CA . ILE A 1 111 ? -2.899 7.670 4.831 1.00 96.12 111 ILE A CA 1
ATOM 867 C C . ILE A 1 111 ? -2.381 9.041 4.431 1.00 96.12 111 ILE A C 1
ATOM 869 O O . ILE A 1 111 ? -1.292 9.151 3.870 1.00 96.12 111 ILE A O 1
ATOM 873 N N . ARG A 1 112 ? -3.146 10.087 4.733 1.00 95.19 112 ARG A N 1
ATOM 874 C CA . ARG A 1 112 ? -2.701 11.480 4.618 1.00 95.19 112 ARG A CA 1
ATOM 875 C C . ARG A 1 112 ? -3.119 12.279 5.842 1.00 95.19 112 ARG A C 1
ATOM 877 O O . ARG A 1 112 ? -4.085 11.923 6.515 1.00 95.19 112 ARG A O 1
ATOM 884 N N . GLY A 1 113 ? -2.380 13.336 6.149 1.00 95.25 113 GLY A N 1
ATOM 885 C CA . GLY A 1 113 ? -2.634 14.192 7.303 1.00 95.25 113 GLY A CA 1
ATOM 886 C C . GLY A 1 113 ? -3.265 15.512 6.885 1.00 95.25 113 GLY A C 1
ATOM 887 O O . GLY A 1 113 ? -2.946 16.039 5.826 1.00 95.25 113 GLY A O 1
ATOM 888 N N . ARG A 1 114 ? -4.140 16.072 7.716 1.00 95.94 114 ARG A N 1
ATOM 889 C CA . ARG A 1 114 ? -4.653 17.436 7.550 1.00 95.94 114 ARG A CA 1
ATOM 890 C C . ARG A 1 114 ? -3.787 18.405 8.339 1.00 95.94 114 ARG A C 1
ATOM 892 O O . ARG A 1 114 ? -3.489 18.141 9.503 1.00 95.94 114 ARG A O 1
ATOM 899 N N . TYR A 1 115 ? -3.322 19.486 7.720 1.00 94.69 115 TYR A N 1
ATOM 900 C CA . TYR A 1 115 ? -2.373 20.393 8.371 1.00 94.69 115 TYR A CA 1
ATOM 901 C C . TYR A 1 115 ? -3.034 21.207 9.491 1.00 94.69 115 TYR A C 1
ATOM 903 O O . TYR A 1 115 ? -4.045 21.870 9.271 1.00 94.69 115 TYR A O 1
ATOM 911 N N . LYS A 1 116 ? -2.397 21.262 10.673 1.00 92.38 116 LYS A N 1
ATOM 912 C CA . LYS A 1 116 ? -2.896 22.035 11.835 1.00 92.38 116 LYS A CA 1
ATOM 913 C C . LYS A 1 116 ? -3.140 23.511 11.524 1.00 92.38 116 LYS A C 1
ATOM 915 O O . LYS A 1 116 ? -4.090 24.105 12.019 1.00 92.38 116 LYS A O 1
ATOM 920 N N . HIS A 1 117 ? -2.244 24.106 10.739 1.00 89.06 117 HIS A N 1
ATOM 921 C CA . HIS A 1 117 ? -2.246 25.539 10.436 1.00 89.06 117 HIS A CA 1
ATOM 922 C C . HIS A 1 117 ? -2.989 25.881 9.137 1.00 89.06 117 HIS A C 1
ATOM 924 O O . HIS A 1 117 ? -3.100 27.053 8.793 1.00 89.06 117 HIS A O 1
ATOM 930 N N . ASN A 1 118 ? -3.492 24.874 8.417 1.00 89.00 118 ASN A N 1
ATOM 931 C CA . ASN A 1 118 ? -4.279 25.047 7.202 1.00 89.00 118 ASN A CA 1
ATOM 932 C C . ASN A 1 118 ? -5.243 23.864 7.057 1.00 89.00 118 ASN A C 1
ATOM 934 O O . ASN A 1 118 ? -4.984 22.900 6.337 1.00 89.00 118 ASN A O 1
ATOM 938 N N . THR A 1 119 ? -6.365 23.949 7.767 1.00 85.12 119 THR A N 1
ATOM 939 C CA . THR A 1 119 ? -7.356 22.871 7.869 1.00 85.12 119 THR A CA 1
ATOM 940 C C . THR A 1 119 ? -8.100 22.591 6.561 1.00 85.12 119 THR A C 1
ATOM 942 O O . THR A 1 119 ? -8.800 21.589 6.469 1.00 85.12 119 THR A O 1
ATOM 945 N N . ALA A 1 120 ? -7.943 23.429 5.533 1.00 88.50 120 ALA A N 1
ATOM 946 C CA . ALA A 1 120 ? -8.476 23.163 4.198 1.00 88.50 120 ALA A CA 1
ATOM 947 C C . ALA A 1 120 ? -7.571 22.235 3.367 1.00 88.50 120 ALA A C 1
ATOM 949 O O . ALA A 1 120 ? -7.983 21.767 2.308 1.00 88.50 120 ALA A O 1
ATOM 950 N N . THR A 1 121 ? -6.341 21.977 3.823 1.00 93.00 121 THR A N 1
ATOM 951 C CA . THR A 1 121 ? -5.319 21.282 3.036 1.00 93.00 121 THR A CA 1
ATOM 952 C C . THR A 1 121 ? -4.902 19.975 3.698 1.00 93.00 121 THR A C 1
ATOM 954 O O . THR A 1 121 ? -4.573 19.926 4.888 1.00 93.00 121 THR A O 1
ATOM 957 N N . TYR A 1 122 ? -4.874 18.915 2.896 1.00 93.50 122 TYR A N 1
ATOM 958 C CA . TYR A 1 122 ? -4.268 17.641 3.264 1.00 93.50 122 TYR A CA 1
ATOM 959 C C . TYR A 1 122 ? -2.871 17.538 2.664 1.00 93.50 122 TYR A C 1
ATOM 961 O O . TYR A 1 122 ? -2.593 18.116 1.617 1.00 93.50 122 TYR A O 1
ATOM 969 N N . SER A 1 123 ? -2.002 16.783 3.326 1.00 93.00 123 SER A N 1
ATOM 970 C CA . SER A 1 123 ? -0.758 16.327 2.727 1.00 93.00 123 SER A CA 1
ATOM 971 C C . SER A 1 123 ? -1.039 15.434 1.525 1.00 93.00 123 SER A C 1
ATOM 973 O O . SER A 1 123 ? -2.119 14.843 1.399 1.00 93.00 123 SER A O 1
ATOM 975 N N . GLU A 1 124 ? -0.002 15.228 0.725 1.00 90.94 124 GLU A N 1
ATOM 976 C CA . GLU A 1 124 ? 0.044 14.100 -0.191 1.00 90.94 124 GLU A CA 1
ATOM 977 C C . GLU A 1 124 ? -0.166 12.774 0.549 1.00 90.94 124 GLU A C 1
ATOM 979 O O . GLU A 1 124 ? 0.056 12.647 1.765 1.00 90.94 124 GLU A O 1
ATOM 984 N N . TRP A 1 125 ? -0.619 11.776 -0.202 1.00 93.06 125 TRP A N 1
ATOM 985 C CA . TRP A 1 125 ? -0.778 10.428 0.317 1.00 93.06 125 TRP A CA 1
ATOM 986 C C . TRP A 1 125 ? 0.582 9.808 0.661 1.00 93.06 125 TRP A C 1
ATOM 988 O O . TRP A 1 125 ? 1.501 9.779 -0.156 1.00 93.06 125 TRP A O 1
ATOM 998 N N . GLY A 1 126 ? 0.689 9.256 1.871 1.00 91.81 126 GLY A N 1
ATOM 999 C CA . GLY A 1 126 ? 1.820 8.433 2.298 1.00 91.81 126 GLY A CA 1
ATOM 1000 C C . GLY A 1 126 ? 1.903 7.103 1.536 1.00 91.81 126 GLY A C 1
ATOM 1001 O O . GLY A 1 126 ? 1.077 6.842 0.666 1.00 91.81 126 GLY A O 1
ATOM 1002 N N . PRO A 1 127 ? 2.879 6.232 1.843 1.00 92.25 127 PRO A N 1
ATOM 1003 C CA . PRO A 1 127 ? 3.076 4.957 1.143 1.00 92.25 127 PRO A CA 1
ATOM 1004 C C . PRO A 1 127 ? 1.813 4.082 1.113 1.00 92.25 127 PRO A C 1
ATOM 1006 O O . PRO A 1 127 ? 0.959 4.182 1.994 1.00 92.25 127 PRO A O 1
ATOM 1009 N N . ILE A 1 128 ? 1.687 3.226 0.097 1.00 95.12 128 ILE A N 1
ATOM 1010 C CA . ILE A 1 128 ? 0.631 2.209 0.031 1.00 95.12 128 ILE A CA 1
ATOM 1011 C C . ILE A 1 128 ? 1.000 1.091 0.996 1.00 95.12 128 ILE A C 1
ATOM 1013 O O . ILE A 1 128 ? 1.999 0.419 0.792 1.00 95.12 128 ILE A O 1
ATOM 1017 N N . ILE A 1 129 ? 0.205 0.866 2.031 1.00 94.19 129 ILE A N 1
ATOM 1018 C CA . ILE A 1 129 ? 0.467 -0.181 3.015 1.00 94.19 129 ILE A CA 1
ATOM 1019 C C . ILE A 1 129 ? -0.322 -1.420 2.617 1.00 94.19 129 ILE A C 1
ATOM 1021 O O . ILE A 1 129 ? -1.555 -1.399 2.610 1.00 94.19 129 ILE A O 1
ATOM 1025 N N . ALA A 1 130 ? 0.387 -2.490 2.272 1.00 93.25 130 ALA A N 1
ATOM 1026 C CA . ALA A 1 130 ? -0.225 -3.770 1.960 1.00 93.25 130 ALA A CA 1
ATOM 1027 C C . ALA A 1 130 ? -0.666 -4.478 3.249 1.00 93.25 130 ALA A C 1
ATOM 1029 O O . ALA A 1 130 ? 0.144 -4.799 4.117 1.00 93.25 130 ALA A O 1
ATOM 1030 N N . VAL A 1 131 ? -1.965 -4.734 3.360 1.00 92.94 131 VAL A N 1
ATOM 1031 C CA . VAL A 1 131 ? -2.585 -5.488 4.449 1.00 92.94 131 VAL A CA 1
ATOM 1032 C C . VAL A 1 131 ? -3.027 -6.841 3.888 1.00 92.94 131 VAL A C 1
ATOM 1034 O O . VAL A 1 131 ? -3.951 -6.881 3.069 1.00 92.94 131 VAL A O 1
ATOM 1037 N N . PRO A 1 132 ? -2.382 -7.950 4.288 1.00 91.31 132 PRO A N 1
ATOM 1038 C CA . PRO A 1 132 ? -2.718 -9.262 3.755 1.00 91.31 132 PRO A CA 1
ATOM 1039 C C . PRO A 1 132 ? -4.090 -9.762 4.264 1.00 91.31 132 PRO A C 1
ATOM 1041 O O . PRO A 1 132 ? -4.635 -9.222 5.242 1.00 91.31 132 PRO A O 1
ATOM 1044 N N . PRO A 1 133 ? -4.648 -10.813 3.630 1.00 90.88 133 PRO A N 1
ATOM 1045 C CA . PRO A 1 133 ? -5.833 -11.520 4.118 1.00 90.88 133 PRO A CA 1
ATOM 1046 C C . PRO A 1 133 ? -5.678 -12.004 5.568 1.00 90.88 133 PRO A C 1
ATOM 1048 O O . PRO A 1 133 ? -4.562 -12.198 6.056 1.00 90.88 133 PRO A O 1
ATOM 1051 N N . TYR A 1 134 ? -6.794 -12.206 6.277 1.00 89.44 134 TYR A N 1
ATOM 1052 C CA . TYR A 1 134 ? -6.754 -12.526 7.712 1.00 89.44 134 TYR A CA 1
ATOM 1053 C C . TYR A 1 134 ? -6.070 -13.861 8.053 1.00 89.44 134 TYR A C 1
ATOM 1055 O O . TYR A 1 134 ? -5.589 -14.030 9.171 1.00 89.44 134 TYR A O 1
ATOM 1063 N N . ASP A 1 135 ? -6.053 -14.811 7.123 1.00 86.31 135 ASP A N 1
ATOM 1064 C CA . ASP A 1 135 ? -5.516 -16.167 7.265 1.00 86.31 135 ASP A CA 1
ATOM 1065 C C . ASP A 1 135 ? -4.064 -16.298 6.775 1.00 86.31 135 ASP A C 1
ATOM 1067 O O . ASP A 1 135 ? -3.443 -17.358 6.924 1.00 86.31 135 ASP A O 1
ATOM 1071 N N . PHE A 1 136 ? -3.485 -15.210 6.261 1.00 87.06 136 PHE A N 1
ATOM 1072 C CA . PHE A 1 136 ? -2.137 -15.182 5.700 1.00 87.06 136 PHE A CA 1
ATOM 1073 C C . PHE A 1 136 ? -1.082 -15.744 6.666 1.00 87.06 136 PHE A C 1
ATOM 1075 O O . PHE A 1 136 ? -0.326 -16.640 6.299 1.00 87.06 136 PHE A O 1
ATOM 1082 N N . TYR A 1 137 ? -1.090 -15.306 7.930 1.00 81.31 137 TYR A N 1
ATOM 1083 C CA . TYR A 1 137 ? -0.122 -15.747 8.949 1.00 81.31 137 TYR A CA 1
ATOM 1084 C C . TYR A 1 137 ? -0.395 -17.139 9.525 1.00 81.31 137 TYR A C 1
ATOM 1086 O O . TYR A 1 137 ? 0.434 -17.678 10.251 1.00 81.31 137 TYR A O 1
ATOM 1094 N N . THR A 1 138 ? -1.551 -17.727 9.218 1.00 83.19 138 THR A N 1
ATOM 1095 C CA . THR A 1 138 ? -1.891 -19.100 9.628 1.00 83.19 138 THR A CA 1
ATOM 1096 C C . THR A 1 138 ? -1.558 -20.135 8.555 1.00 83.19 138 THR A C 1
ATOM 1098 O O . THR A 1 138 ? -1.675 -21.335 8.791 1.00 83.19 138 THR A O 1
ATOM 1101 N N . THR A 1 139 ? -1.133 -19.682 7.374 1.00 81.56 139 THR A N 1
ATOM 1102 C CA . THR A 1 139 ? -0.779 -20.548 6.248 1.00 81.56 139 THR A CA 1
ATOM 1103 C C . THR A 1 139 ? 0.656 -21.061 6.401 1.00 81.56 139 THR A C 1
ATOM 1105 O O . THR A 1 139 ? 1.553 -20.298 6.738 1.00 81.56 139 THR A O 1
ATOM 1108 N N . ALA A 1 140 ? 0.900 -22.345 6.111 1.00 80.12 140 ALA A N 1
ATOM 1109 C CA . ALA A 1 140 ? 2.223 -22.971 6.267 1.00 80.12 140 ALA A CA 1
ATOM 1110 C C . ALA A 1 140 ? 3.322 -22.326 5.396 1.00 80.12 140 ALA A C 1
ATOM 1112 O O . ALA A 1 140 ? 4.479 -22.242 5.803 1.00 80.12 140 ALA A O 1
ATOM 1113 N N . HIS A 1 141 ? 2.952 -21.849 4.205 1.00 82.12 141 HIS A N 1
ATOM 1114 C CA . HIS A 1 141 ? 3.843 -21.153 3.277 1.00 82.12 141 HIS A CA 1
ATOM 1115 C C . HIS A 1 141 ? 3.164 -19.872 2.772 1.00 82.12 141 HIS A C 1
ATOM 1117 O O . HIS A 1 141 ? 2.587 -19.878 1.681 1.00 82.12 141 HIS A O 1
ATOM 1123 N N . PRO A 1 142 ? 3.179 -18.783 3.561 1.00 84.12 142 PRO A N 1
ATOM 1124 C CA . PRO A 1 142 ? 2.535 -17.537 3.175 1.00 84.12 142 PRO A CA 1
ATOM 1125 C C . PRO A 1 142 ? 3.229 -16.947 1.948 1.00 84.12 142 PRO A C 1
ATOM 1127 O O . PRO A 1 142 ? 4.432 -16.657 1.963 1.00 84.12 142 PRO A O 1
ATOM 1130 N N . VAL A 1 143 ? 2.455 -16.765 0.882 1.00 86.88 143 VAL A N 1
ATOM 1131 C CA . VAL A 1 143 ? 2.886 -16.073 -0.332 1.00 86.88 143 VAL A CA 1
ATOM 1132 C C . VAL A 1 143 ? 1.967 -14.888 -0.546 1.00 86.88 143 VAL A C 1
ATOM 1134 O O . VAL A 1 143 ? 0.748 -15.031 -0.594 1.00 86.88 143 VAL A O 1
ATOM 1137 N N . PHE A 1 144 ? 2.562 -13.710 -0.671 1.00 88.62 144 PHE A N 1
ATOM 1138 C CA . PHE A 1 144 ? 1.858 -12.484 -1.002 1.00 88.62 144 PHE A CA 1
ATOM 1139 C C . PHE A 1 144 ? 2.219 -12.095 -2.429 1.00 88.62 144 PHE A C 1
ATOM 1141 O O . PHE A 1 144 ? 3.388 -12.116 -2.809 1.00 88.62 144 PHE A O 1
ATOM 1148 N N . THR A 1 145 ? 1.233 -11.790 -3.263 1.00 91.06 145 THR A N 1
ATOM 1149 C CA . THR A 1 145 ? 1.486 -11.363 -4.641 1.00 91.06 145 THR A CA 1
ATOM 1150 C C . THR A 1 145 ? 0.579 -10.208 -4.993 1.00 91.06 145 THR A C 1
ATOM 1152 O O . THR A 1 145 ? -0.611 -10.224 -4.677 1.00 91.06 145 THR A O 1
ATOM 1155 N N . PHE A 1 146 ? 1.148 -9.215 -5.662 1.00 93.81 146 PHE A N 1
ATOM 1156 C CA . PHE A 1 146 ? 0.397 -8.109 -6.218 1.00 93.81 146 PHE A CA 1
ATOM 1157 C C . PHE A 1 146 ? 0.959 -7.697 -7.566 1.00 93.81 146 PHE A C 1
ATOM 1159 O O . PHE A 1 146 ? 2.147 -7.841 -7.837 1.00 93.81 146 PHE A O 1
ATOM 1166 N N . THR A 1 147 ? 0.085 -7.165 -8.406 1.00 95.56 147 THR A N 1
ATOM 1167 C CA . THR A 1 147 ? 0.452 -6.608 -9.704 1.00 95.56 147 THR A CA 1
ATOM 1168 C C . THR A 1 147 ? 0.038 -5.157 -9.754 1.00 95.56 147 THR A C 1
ATOM 1170 O O . THR A 1 147 ? -1.021 -4.808 -9.223 1.00 95.56 147 THR A O 1
ATOM 1173 N N . GLY A 1 148 ? 0.826 -4.342 -10.436 1.00 95.00 148 GLY A N 1
ATOM 1174 C CA . GLY A 1 148 ? 0.506 -2.945 -10.651 1.00 95.00 148 GLY A CA 1
ATOM 1175 C C . GLY A 1 148 ? 1.064 -2.421 -11.959 1.00 95.00 148 GLY A C 1
ATOM 1176 O O . GLY A 1 148 ? 1.707 -3.149 -12.710 1.00 95.00 148 GLY A O 1
ATOM 1177 N N . ASN A 1 149 ? 0.793 -1.148 -12.196 1.00 95.06 149 ASN A N 1
ATOM 1178 C CA . ASN A 1 149 ? 1.352 -0.361 -13.273 1.00 95.06 149 ASN A CA 1
ATOM 1179 C C . ASN A 1 149 ? 2.245 0.702 -12.638 1.00 95.06 149 ASN A C 1
ATOM 1181 O O . ASN A 1 149 ? 1.787 1.477 -11.797 1.00 95.06 149 ASN A O 1
ATOM 1185 N N . ALA A 1 150 ? 3.527 0.700 -12.975 1.00 93.88 150 ALA A N 1
ATOM 1186 C CA . ALA A 1 150 ? 4.469 1.666 -12.447 1.00 93.88 150 ALA A CA 1
ATOM 1187 C C . ALA A 1 150 ? 4.216 3.030 -13.109 1.00 93.88 150 ALA A C 1
ATOM 1189 O O . ALA A 1 150 ? 4.122 3.087 -14.336 1.00 93.88 150 ALA A O 1
ATOM 1190 N N . PRO A 1 151 ? 4.122 4.125 -12.336 1.00 92.00 151 PRO A N 1
ATOM 1191 C CA . PRO A 1 151 ? 3.903 5.449 -12.899 1.00 92.00 151 PRO A CA 1
ATOM 1192 C C . PRO A 1 151 ? 5.095 5.872 -13.758 1.00 92.00 151 PRO A C 1
ATOM 1194 O O . PRO A 1 151 ? 6.251 5.603 -13.408 1.00 92.00 151 PRO A O 1
ATOM 1197 N N . ILE A 1 152 ? 4.799 6.553 -14.862 1.00 90.38 152 ILE A N 1
ATOM 1198 C CA . ILE A 1 152 ? 5.804 7.185 -15.719 1.00 90.38 152 ILE A CA 1
ATOM 1199 C C . ILE A 1 152 ? 6.288 8.448 -15.012 1.00 90.38 152 ILE A C 1
ATOM 1201 O O . ILE A 1 152 ? 5.482 9.302 -14.634 1.00 90.38 152 ILE A O 1
ATOM 1205 N N . LEU A 1 153 ? 7.600 8.576 -14.838 1.00 86.56 153 LEU A N 1
ATOM 1206 C CA . LEU A 1 153 ? 8.201 9.820 -14.364 1.00 86.56 153 LEU A CA 1
ATOM 1207 C C . LEU A 1 153 ? 8.675 10.667 -15.546 1.00 86.56 153 LEU A C 1
ATOM 1209 O O . LEU A 1 153 ? 9.059 10.107 -16.568 1.00 86.56 153 LEU A O 1
ATOM 1213 N N . PRO A 1 154 ? 8.672 12.008 -15.424 1.00 83.06 154 PRO A N 1
ATOM 1214 C CA . PRO A 1 154 ? 9.097 12.899 -16.507 1.00 83.06 154 PRO A CA 1
ATOM 1215 C C . PRO A 1 154 ? 10.573 12.721 -16.887 1.00 83.06 154 PRO A C 1
ATOM 1217 O O . PRO A 1 154 ? 10.957 12.989 -18.022 1.00 83.06 154 PRO A O 1
ATOM 1220 N N . GLU A 1 155 ? 11.388 12.258 -15.944 1.00 82.62 155 GLU A N 1
ATOM 1221 C CA . GLU A 1 155 ? 12.789 11.895 -16.117 1.00 82.62 155 GLU A CA 1
ATOM 1222 C C . GLU A 1 155 ? 13.100 10.682 -15.239 1.00 82.62 155 GLU A C 1
ATOM 1224 O O . GLU A 1 155 ? 12.417 10.451 -14.237 1.00 82.62 155 GLU A O 1
ATOM 1229 N N . VAL A 1 156 ? 14.119 9.903 -15.606 1.00 77.06 156 VAL A N 1
ATOM 1230 C CA . VAL A 1 156 ? 14.613 8.812 -14.758 1.00 77.06 156 VAL A CA 1
ATOM 1231 C C . VAL A 1 156 ? 15.366 9.442 -13.586 1.00 77.06 156 VAL A C 1
ATOM 1233 O O . VAL A 1 156 ? 16.409 10.058 -13.812 1.00 77.06 156 VAL A O 1
ATOM 1236 N N . PRO A 1 157 ? 14.874 9.332 -12.341 1.00 73.88 157 PRO A N 1
ATOM 1237 C CA . PRO A 1 157 ? 15.502 10.024 -11.231 1.00 73.88 157 PRO A CA 1
ATOM 1238 C C . PRO A 1 157 ? 16.721 9.242 -10.727 1.00 73.88 157 PRO A C 1
ATOM 1240 O O . PRO A 1 157 ? 16.692 8.013 -10.625 1.00 73.88 157 PRO A O 1
ATOM 1243 N N . ASP A 1 158 ? 17.764 9.962 -10.304 1.00 82.88 158 ASP A N 1
ATOM 1244 C CA . ASP A 1 158 ? 18.963 9.363 -9.692 1.00 82.88 158 ASP A CA 1
ATOM 1245 C C . ASP A 1 158 ? 18.629 8.528 -8.444 1.00 82.88 158 ASP A C 1
ATOM 1247 O O . ASP A 1 158 ? 19.328 7.574 -8.104 1.00 82.88 158 ASP A O 1
ATOM 1251 N N . THR A 1 159 ? 17.539 8.878 -7.753 1.00 85.38 159 THR A N 1
ATOM 1252 C CA . THR A 1 159 ? 17.012 8.125 -6.613 1.00 85.38 159 THR A CA 1
ATOM 1253 C C . THR A 1 159 ? 15.492 8.062 -6.656 1.00 85.38 159 THR A C 1
ATOM 1255 O O . THR A 1 159 ? 14.841 9.054 -6.981 1.00 85.38 159 THR A O 1
ATOM 1258 N N . LEU A 1 160 ? 14.912 6.923 -6.268 1.00 83.81 160 LEU A N 1
ATOM 1259 C CA . LEU A 1 160 ? 13.453 6.790 -6.229 1.00 83.81 160 LEU A CA 1
ATOM 1260 C C . LEU A 1 160 ? 12.861 7.395 -4.947 1.00 83.81 160 LEU A C 1
ATOM 1262 O O . LEU A 1 160 ? 13.411 7.246 -3.845 1.00 83.81 160 LEU A O 1
ATOM 1266 N N . GLY A 1 161 ? 11.721 8.072 -5.097 1.00 79.38 161 GLY A N 1
ATOM 1267 C CA . GLY A 1 161 ? 11.073 8.824 -4.028 1.00 79.38 161 GLY A CA 1
ATOM 1268 C C . GLY A 1 161 ? 9.690 9.345 -4.415 1.00 79.38 161 GLY A C 1
ATOM 1269 O O . GLY A 1 161 ? 8.745 8.568 -4.531 1.00 79.38 161 GLY A O 1
ATOM 1270 N N . GLU A 1 162 ? 9.562 10.666 -4.537 1.00 76.69 162 GLU A N 1
ATOM 1271 C CA . GLU A 1 162 ? 8.311 11.339 -4.906 1.00 76.69 162 GLU A CA 1
ATOM 1272 C C . GLU A 1 162 ? 7.867 10.960 -6.330 1.00 76.69 162 GLU A C 1
ATOM 1274 O O . GLU A 1 162 ? 8.695 10.643 -7.181 1.00 76.69 162 GLU A O 1
ATOM 1279 N N . GLY A 1 163 ? 6.555 10.899 -6.571 1.00 81.50 163 GLY A N 1
ATOM 1280 C CA . GLY A 1 163 ? 5.973 10.466 -7.850 1.00 81.50 163 GLY A CA 1
ATOM 1281 C C . GLY A 1 163 ? 6.031 8.955 -8.121 1.00 81.50 163 GLY A C 1
ATOM 1282 O O . GLY A 1 163 ? 5.184 8.437 -8.843 1.00 81.50 163 GLY A O 1
ATOM 1283 N N . CYS A 1 164 ? 6.965 8.221 -7.509 1.00 89.12 164 CYS A N 1
ATOM 1284 C CA . CYS A 1 164 ? 7.041 6.765 -7.626 1.00 89.12 164 CYS A CA 1
ATOM 1285 C C . CYS A 1 164 ? 5.879 6.080 -6.893 1.00 89.12 164 CYS A C 1
ATOM 1287 O O . CYS A 1 164 ? 5.404 6.542 -5.848 1.00 89.12 164 CYS A O 1
ATOM 1289 N N . MET A 1 165 ? 5.497 4.895 -7.363 1.00 92.94 165 MET A N 1
ATOM 1290 C CA . MET A 1 165 ? 4.651 4.004 -6.584 1.00 92.94 165 MET A CA 1
ATOM 1291 C C . MET A 1 165 ? 5.477 3.411 -5.447 1.00 92.94 165 MET A C 1
ATOM 1293 O O . MET A 1 165 ? 6.408 2.648 -5.675 1.00 92.94 165 MET A O 1
ATOM 1297 N N . ASN A 1 166 ? 5.130 3.764 -4.213 1.00 93.00 166 ASN A N 1
ATOM 1298 C CA . ASN A 1 166 ? 5.795 3.270 -3.014 1.00 93.00 166 ASN A CA 1
ATOM 1299 C C . ASN A 1 166 ? 4.852 2.351 -2.236 1.00 93.00 166 ASN A C 1
ATOM 1301 O O . ASN A 1 166 ? 3.840 2.816 -1.700 1.00 93.00 166 ASN A O 1
ATOM 1305 N N . VAL A 1 167 ? 5.203 1.069 -2.170 1.00 93.00 167 VAL A N 1
ATOM 1306 C CA . VAL A 1 167 ? 4.448 0.039 -1.457 1.00 93.00 167 VAL A CA 1
ATOM 1307 C C . VAL A 1 167 ? 5.233 -0.406 -0.231 1.00 93.00 167 VAL A C 1
ATOM 1309 O O . VAL A 1 167 ? 6.321 -0.963 -0.349 1.00 93.00 167 VAL A O 1
ATOM 1312 N N . HIS A 1 168 ? 4.657 -0.185 0.946 1.00 90.38 168 HIS A N 1
ATOM 1313 C CA . HIS A 1 168 ? 5.108 -0.752 2.205 1.00 90.38 168 HIS A CA 1
ATOM 1314 C C . HIS A 1 168 ? 4.611 -2.191 2.310 1.00 90.38 168 HIS A C 1
ATOM 1316 O O . HIS A 1 168 ? 3.403 -2.456 2.292 1.00 90.38 168 HIS A O 1
ATOM 1322 N N . LEU A 1 169 ? 5.561 -3.114 2.373 1.00 87.12 169 LEU A N 1
ATOM 1323 C CA . LEU A 1 169 ? 5.308 -4.542 2.343 1.00 87.12 169 LEU A CA 1
ATOM 1324 C C . LEU A 1 169 ? 4.957 -5.063 3.747 1.00 87.12 169 LEU A C 1
ATOM 1326 O O . LEU A 1 169 ? 5.386 -4.470 4.743 1.00 87.12 169 LEU A O 1
ATOM 1330 N N . PRO A 1 170 ? 4.207 -6.175 3.863 1.00 79.00 170 PRO A N 1
ATOM 1331 C CA . PRO A 1 170 ? 4.023 -6.839 5.147 1.00 79.00 170 PRO A CA 1
ATOM 1332 C C . PRO A 1 170 ? 5.399 -7.200 5.729 1.00 79.00 170 PRO A C 1
ATOM 1334 O O . PRO A 1 170 ? 6.256 -7.724 5.015 1.00 79.00 170 PRO A O 1
ATOM 1337 N N . TYR A 1 171 ? 5.628 -6.879 7.008 1.00 70.19 171 TYR A N 1
ATOM 1338 C CA . TYR A 1 171 ? 6.878 -7.178 7.728 1.00 70.19 171 TYR A CA 1
ATOM 1339 C C . TYR A 1 171 ? 7.201 -8.682 7.660 1.00 70.19 171 TYR A C 1
ATOM 1341 O O . TYR A 1 171 ? 6.293 -9.429 7.350 1.00 70.19 171 TYR A O 1
ATOM 1349 N N . PHE A 1 172 ? 8.439 -9.109 7.962 1.00 63.81 172 PHE A N 1
ATOM 1350 C CA . PHE A 1 172 ? 9.011 -10.486 7.998 1.00 63.81 172 PHE A CA 1
ATOM 1351 C C . PHE A 1 172 ? 10.164 -10.700 6.991 1.00 63.81 172 PHE A C 1
ATOM 1353 O O . PHE A 1 172 ? 10.374 -9.917 6.066 1.00 63.81 172 PHE A O 1
ATOM 1360 N N . SER A 1 173 ? 11.018 -11.692 7.251 1.00 53.66 173 SER A N 1
ATOM 1361 C CA . SER A 1 173 ? 12.220 -11.978 6.457 1.00 53.66 173 SER A CA 1
ATOM 1362 C C . SER A 1 173 ? 11.817 -12.727 5.180 1.00 53.66 173 SER A C 1
ATOM 1364 O O . SER A 1 173 ? 11.430 -13.896 5.241 1.00 53.66 173 SER A O 1
ATOM 1366 N N . HIS A 1 174 ? 11.824 -12.040 4.034 1.00 72.38 174 HIS A N 1
ATOM 1367 C CA . HIS A 1 174 ? 11.226 -12.536 2.790 1.00 72.38 174 HIS A CA 1
ATOM 1368 C C . HIS A 1 174 ? 12.237 -12.751 1.666 1.00 72.38 174 HIS A C 1
ATOM 1370 O O . HIS A 1 174 ? 13.287 -12.111 1.599 1.00 72.38 174 HIS A O 1
ATOM 1376 N N . THR A 1 175 ? 11.847 -13.624 0.736 1.00 84.88 175 THR A N 1
ATOM 1377 C CA . THR A 1 175 ? 12.302 -13.546 -0.657 1.00 84.88 175 THR A CA 1
ATOM 1378 C C . THR A 1 175 ? 11.310 -12.684 -1.428 1.00 84.88 175 THR A C 1
ATOM 1380 O O . THR A 1 175 ? 10.115 -12.984 -1.414 1.00 84.88 175 THR A O 1
ATOM 1383 N N . ILE A 1 176 ? 11.789 -11.625 -2.077 1.00 88.50 176 ILE A N 1
ATOM 1384 C CA . ILE A 1 176 ? 10.993 -10.721 -2.913 1.00 88.50 176 ILE A CA 1
ATOM 1385 C C . ILE A 1 176 ? 11.453 -10.913 -4.352 1.00 88.50 176 ILE A C 1
ATOM 1387 O O . ILE A 1 176 ? 12.621 -10.690 -4.649 1.00 88.50 176 ILE A O 1
ATOM 1391 N N . ASN A 1 177 ? 10.546 -11.312 -5.233 1.00 92.12 177 ASN A N 1
ATOM 1392 C CA . ASN A 1 177 ? 10.763 -11.347 -6.673 1.00 92.12 177 ASN A CA 1
ATOM 1393 C C . ASN A 1 177 ? 9.901 -10.255 -7.312 1.00 92.12 177 ASN A C 1
ATOM 1395 O O . ASN A 1 177 ? 8.700 -10.168 -7.039 1.00 92.12 177 ASN A O 1
ATOM 1399 N N . ILE A 1 178 ? 10.531 -9.405 -8.116 1.00 94.44 178 ILE A N 1
ATOM 1400 C CA . ILE A 1 178 ? 9.873 -8.353 -8.880 1.00 94.44 178 ILE A CA 1
ATOM 1401 C C . ILE A 1 178 ? 10.112 -8.639 -10.353 1.00 94.44 178 ILE A C 1
ATOM 1403 O O . ILE A 1 178 ? 11.254 -8.666 -10.809 1.00 94.44 178 ILE A O 1
ATOM 1407 N N . THR A 1 179 ? 9.022 -8.812 -11.089 1.00 96.62 179 THR A N 1
ATOM 1408 C CA . THR A 1 179 ? 9.029 -9.107 -12.518 1.00 96.62 179 THR A CA 1
ATOM 1409 C C . THR A 1 179 ? 8.494 -7.905 -13.280 1.00 96.62 179 THR A C 1
ATOM 1411 O O . THR A 1 179 ? 7.381 -7.439 -13.008 1.00 96.62 179 THR A O 1
ATOM 1414 N N . ASN A 1 180 ? 9.263 -7.433 -14.257 1.00 95.62 180 ASN A N 1
ATOM 1415 C CA . ASN A 1 180 ? 8.759 -6.551 -15.295 1.00 95.62 180 ASN A CA 1
ATOM 1416 C C . ASN A 1 180 ? 8.016 -7.410 -16.328 1.00 95.62 180 ASN A C 1
ATOM 1418 O O . ASN A 1 18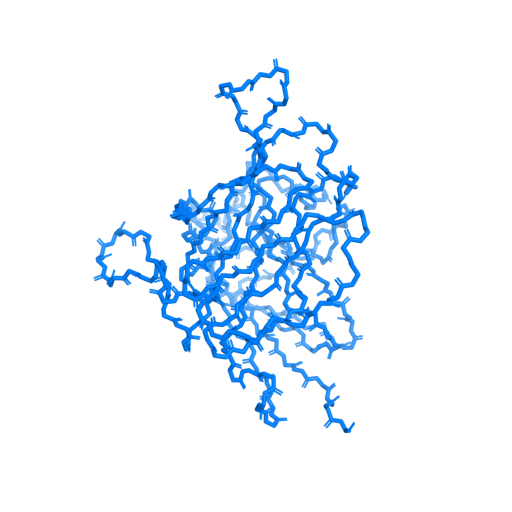0 ? 8.589 -8.335 -16.896 1.00 95.62 180 ASN A O 1
ATOM 1422 N N . THR A 1 181 ? 6.727 -7.145 -16.529 1.00 93.75 181 THR A N 1
ATOM 1423 C CA . THR A 1 181 ? 5.886 -7.900 -17.477 1.00 93.75 181 THR A CA 1
ATOM 1424 C C . THR A 1 181 ? 5.593 -7.121 -18.756 1.00 93.75 181 THR A C 1
ATOM 1426 O O . THR A 1 181 ? 4.820 -7.593 -19.591 1.00 93.75 181 THR A O 1
ATOM 1429 N N . ASP A 1 182 ? 6.183 -5.936 -18.888 1.00 90.69 182 ASP A N 1
ATOM 1430 C CA . ASP A 1 182 ? 6.086 -5.096 -20.069 1.00 90.69 182 ASP A CA 1
ATOM 1431 C C . ASP A 1 182 ? 7.084 -5.552 -21.152 1.00 90.69 182 ASP A C 1
ATOM 1433 O O . ASP A 1 182 ? 8.191 -5.988 -20.806 1.00 90.69 182 ASP A O 1
ATOM 1437 N N . PRO A 1 183 ? 6.688 -5.516 -22.439 1.00 87.25 183 PRO A N 1
ATOM 1438 C CA . PRO A 1 183 ? 7.545 -5.910 -23.557 1.00 87.25 183 PRO A CA 1
ATOM 1439 C C . PRO A 1 183 ? 8.583 -4.871 -23.978 1.00 87.25 183 PRO A C 1
ATOM 1441 O O . PRO A 1 183 ? 9.600 -5.265 -24.548 1.00 87.25 183 PRO A O 1
ATOM 1444 N N . ASP A 1 184 ? 8.348 -3.587 -23.711 1.00 85.62 184 ASP A N 1
ATOM 1445 C CA . ASP A 1 184 ? 9.024 -2.504 -24.433 1.00 85.62 184 ASP A CA 1
ATOM 1446 C C . ASP A 1 184 ? 9.714 -1.499 -23.500 1.00 85.62 184 ASP A C 1
ATOM 1448 O O . ASP A 1 184 ? 10.534 -0.691 -23.943 1.00 85.62 184 ASP A O 1
ATOM 1452 N N . GLN A 1 185 ? 9.399 -1.517 -22.204 1.00 88.25 185 GLN A N 1
ATOM 1453 C CA . GLN A 1 185 ? 9.882 -0.512 -21.264 1.00 88.25 185 GLN A CA 1
ATOM 1454 C C . GLN A 1 185 ? 10.584 -1.065 -20.032 1.00 88.25 185 GLN A C 1
ATOM 1456 O O . GLN A 1 185 ? 10.234 -2.105 -19.472 1.00 88.25 185 GLN A O 1
ATOM 1461 N N . GLU A 1 186 ? 11.564 -0.298 -19.560 1.00 91.31 186 GLU A N 1
ATOM 1462 C CA . GLU A 1 186 ? 12.288 -0.575 -18.327 1.00 91.31 186 GLU A CA 1
ATOM 1463 C C . GLU A 1 186 ? 11.468 -0.213 -17.082 1.00 91.31 186 GLU A C 1
ATOM 1465 O O . GLU A 1 186 ? 10.819 0.835 -16.995 1.00 91.31 186 GLU A O 1
ATOM 1470 N N . LEU A 1 187 ? 11.576 -1.071 -16.070 1.00 93.19 187 LEU A N 1
ATOM 1471 C CA . LEU A 1 187 ? 11.064 -0.835 -14.729 1.00 93.19 187 LEU A CA 1
ATOM 1472 C C . LEU A 1 187 ? 12.224 -0.443 -13.812 1.00 93.19 187 LEU A C 1
ATOM 1474 O O . LEU A 1 187 ? 13.191 -1.193 -13.669 1.00 93.19 187 LEU A O 1
ATOM 1478 N N . TYR A 1 188 ? 12.110 0.697 -13.139 1.00 93.50 188 TYR A N 1
ATOM 1479 C CA . TYR A 1 188 ? 13.075 1.134 -12.136 1.00 93.50 188 TYR A CA 1
ATOM 1480 C C . TYR A 1 188 ? 12.570 0.784 -10.745 1.00 93.50 188 TYR A C 1
ATOM 1482 O O . TYR A 1 188 ? 11.437 1.106 -10.379 1.00 93.50 188 TYR A O 1
ATOM 1490 N N . VAL A 1 189 ? 13.432 0.135 -9.961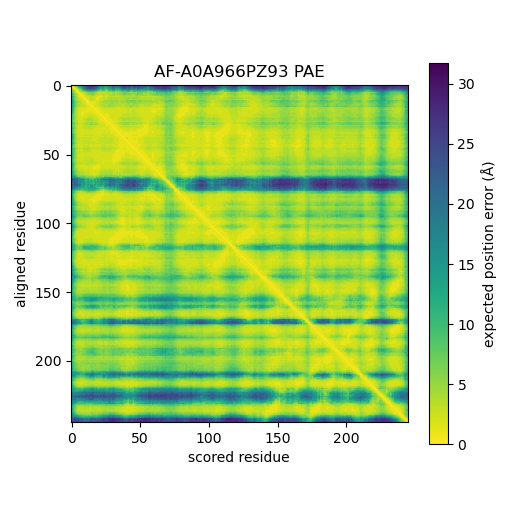 1.00 93.38 189 VAL A N 1
ATOM 1491 C CA . VAL A 1 189 ? 13.089 -0.361 -8.627 1.00 93.38 189 VAL A CA 1
ATOM 1492 C C . VAL A 1 189 ? 14.109 0.060 -7.585 1.00 93.38 189 VAL A C 1
ATOM 1494 O O . VAL A 1 189 ? 15.312 -0.045 -7.800 1.00 93.38 189 VAL A O 1
ATOM 1497 N N . SER A 1 190 ? 13.647 0.463 -6.404 1.00 91.69 190 SER A N 1
ATOM 1498 C CA . SER A 1 190 ? 14.501 0.596 -5.223 1.00 91.69 190 SER A CA 1
ATOM 1499 C C . SER A 1 190 ? 13.802 0.055 -3.978 1.00 91.69 190 SER A C 1
ATOM 1501 O O . SER A 1 190 ? 12.577 -0.029 -3.916 1.00 91.69 190 SER A O 1
ATOM 1503 N N . PHE A 1 191 ? 14.592 -0.321 -2.973 1.00 88.19 191 PHE A N 1
ATOM 1504 C CA . PHE A 1 191 ? 14.101 -0.915 -1.721 1.00 88.19 191 PHE A CA 1
ATOM 1505 C C . PHE A 1 191 ? 14.226 0.030 -0.520 1.00 88.19 191 PHE A C 1
ATOM 1507 O O . PHE A 1 191 ? 13.934 -0.332 0.620 1.00 88.19 191 PHE A O 1
ATOM 1514 N N . HIS A 1 192 ? 14.711 1.247 -0.759 1.00 82.81 192 HIS A N 1
ATOM 1515 C CA . HIS A 1 192 ? 14.875 2.261 0.265 1.00 82.81 192 HIS A CA 1
ATOM 1516 C C . HIS A 1 192 ? 14.817 3.654 -0.375 1.00 82.81 192 HIS A C 1
ATOM 1518 O O . HIS A 1 192 ? 15.404 3.866 -1.440 1.00 82.81 192 HIS A O 1
ATOM 1524 N N . PRO A 1 193 ? 14.175 4.640 0.276 1.00 75.94 193 PRO A N 1
ATOM 1525 C CA . PRO A 1 193 ? 14.178 6.012 -0.223 1.00 75.94 193 PRO A CA 1
ATOM 1526 C C . PRO A 1 193 ? 15.607 6.553 -0.337 1.00 75.94 193 PRO A C 1
ATOM 1528 O O . PRO A 1 193 ? 16.382 6.484 0.622 1.00 75.94 193 PRO A O 1
ATOM 1531 N N . GLY A 1 194 ? 15.944 7.144 -1.483 1.00 77.19 194 GLY A N 1
ATOM 1532 C CA . GLY A 1 194 ? 17.286 7.682 -1.728 1.00 77.19 194 GLY A CA 1
ATOM 1533 C C . GLY A 1 194 ? 18.324 6.648 -2.181 1.00 77.19 194 GLY A C 1
ATOM 1534 O O . GLY A 1 194 ? 19.491 6.998 -2.302 1.00 77.19 194 GLY A O 1
ATOM 1535 N N . MET A 1 195 ? 17.929 5.390 -2.399 1.00 83.12 195 MET A N 1
ATOM 1536 C CA . MET A 1 195 ? 18.768 4.397 -3.070 1.00 83.12 195 MET A CA 1
ATOM 1537 C C . MET A 1 195 ? 18.667 4.582 -4.588 1.00 83.12 195 MET A C 1
ATOM 1539 O O . MET A 1 195 ? 17.577 4.857 -5.104 1.00 83.12 195 MET A O 1
ATOM 1543 N N . ASN A 1 196 ? 19.787 4.393 -5.288 1.00 86.94 196 ASN A N 1
ATOM 1544 C CA . ASN A 1 196 ? 19.808 4.394 -6.748 1.00 86.94 196 ASN A CA 1
ATOM 1545 C C . ASN A 1 196 ? 18.920 3.262 -7.290 1.00 86.94 196 ASN A C 1
ATOM 1547 O O . ASN A 1 196 ? 18.914 2.163 -6.717 1.00 86.94 196 ASN A O 1
ATOM 1551 N N . PRO A 1 197 ? 18.174 3.501 -8.378 1.00 91.06 197 PRO A N 1
ATOM 1552 C CA . PRO A 1 197 ? 17.308 2.485 -8.943 1.00 91.06 197 PRO A CA 1
ATOM 1553 C C . PRO A 1 197 ? 18.113 1.320 -9.528 1.00 91.06 197 PRO A C 1
ATOM 1555 O O . PRO A 1 197 ? 19.144 1.493 -10.174 1.00 91.06 197 PRO A O 1
ATOM 1558 N N . THR A 1 198 ? 17.601 0.112 -9.322 1.00 92.19 198 THR A N 1
ATOM 1559 C CA . THR A 1 198 ? 17.938 -1.073 -10.109 1.00 92.19 198 THR A CA 1
ATOM 1560 C C . THR A 1 198 ? 17.026 -1.108 -11.326 1.00 92.19 198 THR A C 1
ATOM 1562 O O . THR A 1 198 ? 15.811 -0.966 -11.190 1.00 92.19 198 THR A O 1
ATOM 1565 N N . VAL A 1 199 ? 17.611 -1.301 -12.504 1.00 93.06 199 VAL A N 1
ATOM 1566 C CA . VAL A 1 199 ? 16.874 -1.397 -13.766 1.00 93.06 199 VAL A CA 1
ATOM 1567 C C . VAL A 1 199 ? 16.474 -2.846 -14.009 1.00 93.06 199 VAL A C 1
ATOM 1569 O O . VAL A 1 199 ? 17.328 -3.734 -14.027 1.00 93.06 199 VAL A O 1
ATOM 1572 N N . ILE A 1 200 ? 15.184 -3.084 -14.218 1.00 94.19 200 ILE A N 1
ATOM 1573 C CA . ILE A 1 200 ? 14.639 -4.370 -14.643 1.00 94.19 200 ILE A CA 1
ATOM 1574 C C . ILE A 1 200 ? 14.158 -4.208 -16.083 1.00 94.19 200 ILE A C 1
ATOM 1576 O O . ILE A 1 200 ? 13.161 -3.535 -16.358 1.00 94.19 200 ILE A O 1
ATOM 1580 N N . ARG A 1 201 ? 14.889 -4.834 -17.004 1.00 92.94 201 ARG A N 1
ATOM 1581 C CA . ARG A 1 201 ? 14.580 -4.825 -18.439 1.00 92.94 201 ARG A CA 1
ATOM 1582 C C . ARG A 1 201 ? 13.221 -5.473 -18.736 1.00 92.94 201 ARG A C 1
ATOM 1584 O O . ARG A 1 201 ? 12.728 -6.233 -17.893 1.00 92.94 201 ARG A O 1
ATOM 1591 N N . PRO A 1 202 ? 12.640 -5.220 -19.920 1.00 92.00 202 PRO A N 1
ATOM 1592 C CA . PRO A 1 202 ? 11.454 -5.929 -20.380 1.00 92.00 202 PRO A CA 1
ATOM 1593 C C . PRO A 1 202 ? 11.535 -7.445 -20.164 1.00 92.00 202 PRO A C 1
ATOM 1595 O O . PRO A 1 202 ? 12.595 -8.057 -20.340 1.00 92.00 202 PRO A O 1
ATOM 1598 N N . TYR A 1 203 ? 10.428 -8.040 -19.715 1.00 93.56 203 TYR A N 1
ATOM 1599 C CA . TYR A 1 203 ? 10.297 -9.469 -19.378 1.00 93.56 203 TYR A CA 1
ATOM 1600 C C . TYR A 1 203 ? 11.360 -10.066 -18.440 1.00 93.56 203 TYR A C 1
ATOM 1602 O O . TYR A 1 203 ? 11.511 -11.288 -18.361 1.00 93.56 203 TYR A O 1
ATOM 1610 N N . SER A 1 204 ? 12.097 -9.227 -17.716 1.00 95.38 204 SER A N 1
ATOM 1611 C CA . SER A 1 204 ? 13.131 -9.661 -16.781 1.00 95.38 204 SER A CA 1
ATOM 1612 C C . SER A 1 204 ? 12.643 -9.570 -15.338 1.00 95.38 204 SER A C 1
ATOM 1614 O O . SER A 1 204 ? 11.634 -8.932 -15.025 1.00 95.38 204 SER A O 1
ATOM 1616 N N . GLU A 1 205 ? 13.381 -10.200 -14.430 1.00 94.88 205 GLU A N 1
ATOM 1617 C CA . GLU A 1 205 ? 13.092 -10.160 -13.001 1.00 94.88 205 GLU A CA 1
ATOM 1618 C C . GLU A 1 205 ? 14.332 -9.841 -12.170 1.00 94.88 205 GLU A C 1
ATOM 1620 O O . GLU A 1 205 ? 15.468 -10.100 -12.570 1.00 94.88 205 GLU A O 1
ATOM 1625 N N . VAL A 1 206 ? 14.093 -9.302 -10.978 1.00 93.06 206 VAL A N 1
ATOM 1626 C CA . VAL A 1 206 ? 15.092 -9.204 -9.917 1.00 93.06 206 VAL A CA 1
ATOM 1627 C C . VAL A 1 206 ? 14.561 -9.903 -8.675 1.00 93.06 206 VAL A C 1
ATOM 1629 O O . VAL A 1 206 ? 13.386 -9.781 -8.327 1.00 93.06 206 VAL A O 1
ATOM 1632 N N . SER A 1 207 ? 15.440 -10.628 -7.988 1.00 89.88 207 SER A N 1
ATOM 1633 C CA . SER A 1 207 ? 15.107 -11.305 -6.739 1.00 89.88 207 SER A CA 1
ATOM 1634 C C . SER A 1 207 ? 16.018 -10.841 -5.610 1.00 89.88 207 SER A C 1
ATOM 1636 O O . SER A 1 207 ? 17.242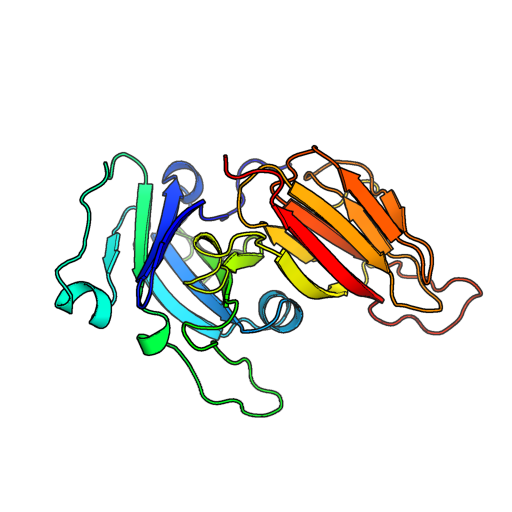 -10.885 -5.718 1.00 89.88 207 SER A O 1
ATOM 1638 N N . LEU A 1 208 ? 15.412 -10.438 -4.498 1.00 86.56 208 LEU A N 1
ATOM 1639 C CA . LEU A 1 208 ? 16.078 -10.163 -3.235 1.00 86.56 208 LEU A CA 1
ATOM 1640 C C . LEU A 1 208 ? 15.789 -11.330 -2.289 1.00 86.56 208 LEU A C 1
ATOM 1642 O O . LEU A 1 208 ? 14.642 -11.551 -1.905 1.00 86.56 208 LEU A O 1
ATOM 1646 N N . THR A 1 209 ? 16.819 -12.086 -1.914 1.00 81.75 209 THR A N 1
ATOM 1647 C CA . THR A 1 209 ? 16.685 -13.236 -1.004 1.00 81.75 209 THR A CA 1
ATOM 1648 C C . THR A 1 209 ? 17.297 -12.893 0.346 1.00 81.75 209 THR A C 1
ATOM 1650 O O . THR A 1 209 ? 18.443 -12.456 0.403 1.00 81.75 209 THR A O 1
ATOM 1653 N N . GLY A 1 210 ? 16.547 -13.065 1.438 1.00 67.81 210 GLY A N 1
ATOM 1654 C CA . GLY A 1 210 ? 17.048 -12.846 2.804 1.00 67.81 210 GLY A CA 1
ATOM 1655 C C . GLY A 1 210 ? 17.324 -11.381 3.173 1.00 67.81 210 GLY A C 1
ATOM 1656 O O . GLY A 1 210 ? 17.692 -11.095 4.310 1.00 67.81 210 GLY A O 1
ATOM 1657 N N . GLY A 1 211 ? 17.121 -10.445 2.244 1.00 63.72 211 GLY A N 1
ATOM 1658 C CA . GLY A 1 211 ? 17.094 -9.014 2.514 1.00 63.72 211 GLY A CA 1
ATOM 1659 C C . GLY A 1 211 ? 15.679 -8.610 2.905 1.00 63.72 211 GLY A C 1
ATOM 1660 O O . GLY A 1 211 ? 14.785 -8.594 2.067 1.00 63.72 211 GLY A O 1
ATOM 1661 N N . GLY A 1 212 ? 15.445 -8.293 4.176 1.00 66.88 212 GLY A N 1
ATOM 1662 C CA . GLY A 1 212 ? 14.181 -7.680 4.574 1.00 66.88 212 GLY A CA 1
ATOM 1663 C C . GLY A 1 212 ? 14.074 -6.283 3.963 1.00 66.88 212 GLY A C 1
ATOM 1664 O O . GLY A 1 212 ? 14.694 -5.354 4.475 1.00 6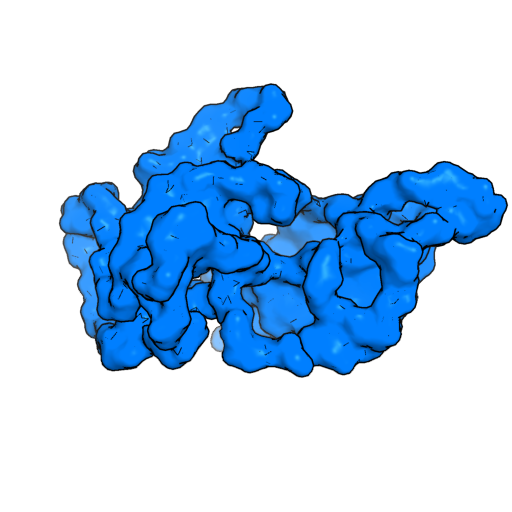6.88 212 GLY A O 1
ATOM 1665 N N . ALA A 1 213 ? 13.313 -6.125 2.878 1.00 74.81 213 ALA A N 1
ATOM 1666 C CA . ALA A 1 213 ? 12.944 -4.810 2.364 1.00 74.81 213 ALA A CA 1
ATOM 1667 C C . ALA A 1 213 ? 11.552 -4.437 2.899 1.00 74.81 213 ALA A C 1
ATOM 1669 O O . ALA A 1 213 ? 10.581 -5.129 2.589 1.00 74.81 213 ALA A O 1
ATOM 1670 N N . PRO A 1 214 ? 11.429 -3.369 3.706 1.00 79.38 214 PRO A N 1
ATOM 1671 C CA . PRO A 1 214 ? 10.132 -2.942 4.224 1.00 79.38 214 PRO A CA 1
ATOM 1672 C C . PRO A 1 214 ? 9.286 -2.246 3.151 1.00 79.38 214 PRO A C 1
ATOM 1674 O O . PRO A 1 214 ? 8.079 -2.099 3.316 1.00 79.38 214 PRO A O 1
ATOM 1677 N N . GLU A 1 215 ? 9.912 -1.775 2.073 1.00 87.50 215 GLU A N 1
ATOM 1678 C CA . GLU A 1 215 ? 9.278 -0.970 1.037 1.00 87.50 215 GLU A CA 1
ATOM 1679 C C . GLU A 1 215 ? 9.865 -1.284 -0.335 1.00 87.50 215 GLU A C 1
ATOM 1681 O O . GLU A 1 215 ? 11.032 -1.660 -0.455 1.00 87.50 215 GLU A O 1
ATOM 1686 N N . VAL A 1 216 ? 9.052 -1.074 -1.366 1.00 91.00 216 VAL A N 1
ATOM 1687 C CA . VAL A 1 216 ? 9.468 -1.108 -2.766 1.00 91.00 216 VAL A CA 1
ATOM 1688 C C . VAL A 1 216 ? 8.970 0.160 -3.445 1.00 91.00 216 VAL A C 1
ATOM 1690 O O . VAL A 1 216 ? 7.791 0.506 -3.352 1.00 91.00 216 VAL A O 1
ATOM 1693 N N . PHE A 1 217 ? 9.878 0.837 -4.136 1.00 93.06 217 PHE A N 1
ATOM 1694 C CA . PHE A 1 217 ? 9.597 1.978 -4.993 1.00 93.06 217 PHE A CA 1
ATOM 1695 C C . PHE A 1 217 ? 9.669 1.519 -6.436 1.00 93.06 217 PHE A C 1
ATOM 1697 O O . PHE A 1 217 ? 10.655 0.893 -6.818 1.00 93.06 217 PHE A O 1
ATOM 1704 N N . LEU A 1 218 ? 8.635 1.828 -7.211 1.00 93.75 218 LEU A N 1
ATOM 1705 C CA . LEU A 1 218 ? 8.504 1.449 -8.610 1.00 93.75 218 LEU A CA 1
ATOM 1706 C C . LEU A 1 218 ? 8.126 2.676 -9.436 1.00 93.75 218 LEU A C 1
ATOM 1708 O O . LEU A 1 218 ? 7.191 3.405 -9.095 1.00 93.75 218 LEU A O 1
ATOM 1712 N N . CYS A 1 219 ? 8.828 2.874 -10.539 1.00 93.12 219 CYS A N 1
ATOM 1713 C CA . CYS A 1 219 ? 8.463 3.809 -11.597 1.00 93.12 219 CYS A CA 1
ATOM 1714 C C . CYS A 1 219 ? 8.973 3.280 -12.939 1.00 93.12 219 CYS A C 1
ATOM 1716 O O . CYS A 1 219 ? 9.768 2.340 -12.977 1.00 93.12 219 CYS A O 1
ATOM 1718 N N . CYS A 1 220 ? 8.531 3.875 -14.038 1.00 91.31 220 CYS A N 1
ATOM 1719 C CA . CYS A 1 220 ? 9.029 3.547 -15.369 1.00 91.31 220 CYS A CA 1
ATOM 1720 C C . CYS A 1 220 ? 9.606 4.764 -16.089 1.00 91.31 220 CYS A C 1
ATOM 1722 O O . CYS A 1 220 ? 9.468 5.906 -15.637 1.00 91.31 220 CYS A O 1
ATOM 1724 N N . SER A 1 221 ? 10.323 4.468 -17.173 1.00 81.25 221 SER A N 1
ATOM 1725 C CA . SER A 1 221 ? 11.002 5.456 -18.003 1.00 81.25 221 SER A CA 1
ATOM 1726 C C . SER A 1 221 ? 10.003 6.353 -18.742 1.00 81.25 221 SER A C 1
ATOM 1728 O O . SER A 1 221 ? 8.986 5.854 -19.218 1.00 81.25 221 SER A O 1
ATOM 1730 N N . PRO A 1 222 ? 10.312 7.644 -18.956 1.00 77.88 222 PRO A N 1
ATOM 1731 C CA . PRO A 1 222 ? 9.621 8.456 -19.959 1.00 77.88 222 PRO A CA 1
ATOM 1732 C C . PRO A 1 222 ? 9.942 8.044 -21.405 1.00 77.88 222 PRO A C 1
ATOM 1734 O O . PRO A 1 222 ? 9.454 8.683 -22.334 1.00 77.88 222 PRO A O 1
ATOM 1737 N N . THR A 1 223 ? 10.801 7.044 -21.626 1.00 75.06 223 THR A N 1
ATOM 1738 C CA . THR A 1 223 ? 11.223 6.579 -22.952 1.00 75.06 223 THR A CA 1
ATOM 1739 C C . THR A 1 223 ? 11.086 5.065 -23.086 1.00 75.06 223 THR A C 1
ATOM 1741 O O . THR A 1 223 ? 11.523 4.314 -22.216 1.00 75.06 223 THR A O 1
ATOM 1744 N N . ALA A 1 224 ? 10.521 4.611 -24.206 1.00 67.88 224 ALA A N 1
ATOM 1745 C CA . ALA A 1 224 ? 10.479 3.194 -24.554 1.00 67.88 224 ALA A CA 1
ATOM 1746 C C . ALA A 1 224 ? 11.786 2.728 -25.207 1.00 67.88 224 ALA A C 1
ATOM 1748 O O . ALA A 1 224 ? 12.423 3.477 -25.961 1.00 67.88 224 ALA A O 1
ATOM 1749 N N . GLU A 1 225 ? 12.174 1.477 -24.952 1.00 66.38 225 GLU A N 1
ATOM 1750 C CA . GLU A 1 225 ? 13.299 0.850 -25.639 1.00 66.38 225 GLU A CA 1
ATOM 1751 C C . GLU A 1 225 ? 12.949 0.759 -27.136 1.00 66.38 225 GLU A C 1
ATOM 1753 O O . GLU A 1 225 ? 11.922 0.217 -27.531 1.00 66.38 225 GLU A O 1
ATOM 1758 N N . GLY A 1 226 ? 13.757 1.388 -27.995 1.00 62.84 226 GLY A N 1
ATOM 1759 C CA . GLY A 1 226 ? 13.502 1.422 -29.443 1.00 62.84 226 GLY A CA 1
ATOM 1760 C C . GLY A 1 226 ? 12.556 2.524 -29.944 1.00 62.84 226 GLY A C 1
ATOM 1761 O O . GLY A 1 226 ? 12.266 2.552 -31.138 1.00 62.84 226 GLY A O 1
ATOM 1762 N N . GLY A 1 227 ? 12.124 3.463 -29.091 1.00 64.06 227 GLY A N 1
ATOM 1763 C CA . GLY A 1 227 ? 11.350 4.642 -29.516 1.00 64.06 227 GLY A CA 1
ATOM 1764 C C . GLY A 1 227 ? 9.859 4.390 -29.772 1.00 64.06 227 GLY A C 1
ATOM 1765 O O . GLY A 1 227 ? 9.241 5.150 -30.517 1.00 64.06 227 GLY A O 1
ATOM 1766 N N . GLY A 1 228 ? 9.302 3.324 -29.188 1.00 64.75 228 GLY A N 1
ATOM 1767 C CA . GLY A 1 228 ? 7.864 3.037 -29.186 1.00 64.75 228 GLY A CA 1
ATOM 1768 C C . GLY A 1 228 ? 7.043 3.955 -28.269 1.00 64.75 228 GLY A C 1
ATOM 1769 O O . GLY A 1 228 ? 7.566 4.891 -27.658 1.00 64.75 228 GLY A O 1
ATOM 1770 N N . ASP A 1 229 ? 5.743 3.674 -28.175 1.00 69.12 229 ASP A N 1
ATOM 1771 C CA . ASP A 1 229 ? 4.818 4.431 -27.329 1.00 69.12 229 ASP A CA 1
ATOM 1772 C C . ASP A 1 229 ? 5.122 4.242 -25.834 1.00 69.12 229 ASP A C 1
ATOM 1774 O O . ASP A 1 229 ? 5.431 3.146 -25.361 1.00 69.12 229 ASP A O 1
ATOM 1778 N N . VAL A 1 230 ? 4.998 5.331 -25.072 1.00 74.44 230 VAL A N 1
ATOM 1779 C CA . VAL A 1 230 ? 5.269 5.349 -23.631 1.00 74.44 230 VAL A CA 1
ATOM 1780 C C . VAL A 1 230 ? 3.961 5.153 -22.856 1.00 74.44 230 VAL A C 1
ATOM 1782 O O . VAL A 1 230 ? 3.139 6.061 -22.752 1.00 74.44 230 VAL A O 1
ATOM 1785 N N . SER A 1 231 ? 3.757 3.955 -22.318 1.00 79.81 231 SER A N 1
ATOM 1786 C CA . SER A 1 231 ? 2.706 3.577 -21.363 1.00 79.81 231 SER A CA 1
ATOM 1787 C C . SER A 1 231 ? 3.248 3.246 -19.969 1.00 79.81 231 SER A C 1
ATOM 1789 O O . SER A 1 231 ? 4.440 3.039 -19.797 1.00 79.81 231 SER A O 1
ATOM 1791 N N . GLU A 1 232 ? 2.372 3.165 -18.962 1.00 83.31 232 GLU A N 1
ATOM 1792 C CA . GLU A 1 232 ? 2.762 2.645 -17.646 1.00 83.31 232 GLU A CA 1
ATOM 1793 C C . GLU A 1 232 ? 3.253 1.190 -17.755 1.00 83.31 232 GLU A C 1
ATOM 1795 O O . GLU A 1 232 ? 2.634 0.374 -18.439 1.00 83.31 232 GLU A O 1
ATOM 1800 N N . VAL A 1 233 ? 4.311 0.842 -17.017 1.00 86.00 233 VAL A N 1
ATOM 1801 C CA . VAL A 1 233 ? 4.895 -0.510 -17.040 1.00 86.00 233 VAL A CA 1
ATOM 1802 C C . VAL A 1 233 ? 4.164 -1.446 -16.100 1.00 86.00 233 VAL A C 1
ATOM 1804 O O . VAL A 1 233 ? 4.141 -1.234 -14.883 1.00 86.00 233 VAL A O 1
ATOM 1807 N N . ARG A 1 234 ? 3.619 -2.540 -16.635 1.00 93.38 234 ARG A N 1
ATOM 1808 C CA . ARG A 1 234 ? 3.008 -3.579 -15.806 1.00 93.38 234 ARG A CA 1
ATOM 1809 C C . ARG A 1 234 ? 4.078 -4.405 -15.099 1.00 93.38 234 ARG A C 1
ATOM 1811 O O . ARG A 1 234 ? 4.971 -4.970 -15.729 1.00 93.38 234 ARG A O 1
ATOM 1818 N N . PHE A 1 235 ? 3.924 -4.578 -13.794 1.00 95.31 235 PHE A N 1
ATOM 1819 C CA . PHE A 1 235 ? 4.822 -5.380 -12.975 1.00 95.31 235 PHE A CA 1
ATOM 1820 C C . PHE A 1 235 ? 4.064 -6.359 -12.074 1.00 95.31 235 PHE A C 1
ATOM 1822 O O . PHE A 1 235 ? 2.870 -6.202 -11.790 1.00 95.31 235 PHE A O 1
ATOM 1829 N N . SER A 1 236 ? 4.790 -7.359 -11.583 1.00 95.62 236 SER A N 1
ATOM 1830 C CA . SER A 1 236 ? 4.348 -8.268 -10.528 1.00 95.62 236 SER A CA 1
ATOM 1831 C C . SER A 1 236 ? 5.378 -8.292 -9.408 1.00 95.62 236 SER A C 1
ATOM 1833 O O . SER A 1 236 ? 6.573 -8.382 -9.666 1.00 95.62 236 SER A O 1
ATOM 1835 N N . VAL A 1 237 ? 4.916 -8.243 -8.164 1.00 93.50 237 VAL A N 1
ATOM 1836 C CA . VAL A 1 237 ? 5.739 -8.459 -6.976 1.00 93.50 237 VAL A CA 1
ATOM 1837 C C . VAL A 1 237 ? 5.217 -9.693 -6.268 1.00 93.50 237 VAL A C 1
ATOM 1839 O O . VAL A 1 237 ? 4.051 -9.751 -5.875 1.00 93.50 237 VAL A O 1
ATOM 1842 N N . ARG A 1 238 ? 6.094 -10.673 -6.080 1.00 91.38 238 ARG A N 1
ATOM 1843 C CA . ARG A 1 238 ? 5.836 -11.882 -5.306 1.00 91.38 238 ARG A CA 1
ATOM 1844 C C . ARG A 1 238 ? 6.751 -11.907 -4.095 1.00 91.38 238 ARG A C 1
ATOM 1846 O O . ARG A 1 238 ? 7.966 -11.818 -4.220 1.00 91.38 238 ARG A O 1
ATOM 1853 N N . MET A 1 239 ? 6.162 -12.095 -2.927 1.00 88.31 239 MET A N 1
ATOM 1854 C CA . MET A 1 239 ? 6.870 -12.275 -1.672 1.00 88.31 239 MET A CA 1
ATOM 1855 C C . MET A 1 239 ? 6.560 -13.649 -1.103 1.00 88.31 239 MET A C 1
ATOM 1857 O O . MET A 1 239 ? 5.399 -14.055 -1.060 1.00 88.31 239 MET A O 1
ATOM 1861 N N . ALA A 1 240 ? 7.587 -14.345 -0.634 1.00 84.69 240 ALA A N 1
ATOM 1862 C CA . ALA A 1 240 ? 7.441 -15.589 0.108 1.00 84.69 240 ALA A CA 1
ATOM 1863 C C . ALA A 1 240 ? 8.100 -15.444 1.478 1.00 84.69 240 ALA A C 1
ATOM 1865 O O . ALA A 1 240 ? 9.247 -14.992 1.575 1.00 84.69 240 ALA A O 1
ATOM 1866 N N . MET A 1 241 ? 7.366 -15.805 2.531 1.00 77.00 241 MET A N 1
ATOM 1867 C CA . MET A 1 241 ? 7.909 -15.855 3.888 1.00 77.00 241 MET A CA 1
ATOM 1868 C C . MET A 1 241 ? 8.839 -17.057 4.022 1.00 77.00 241 MET A C 1
ATOM 1870 O O . MET A 1 241 ? 8.449 -18.183 3.712 1.00 77.00 241 MET A O 1
ATOM 1874 N N . VAL A 1 242 ? 10.070 -16.820 4.482 1.00 64.62 242 VAL A N 1
ATOM 1875 C CA . VAL A 1 242 ? 11.044 -17.887 4.730 1.00 64.62 242 VAL A CA 1
ATOM 1876 C C . VAL A 1 242 ? 11.055 -18.198 6.230 1.00 64.62 242 VAL A C 1
ATOM 1878 O O . VAL A 1 242 ? 11.446 -17.358 7.032 1.00 64.62 242 VAL A O 1
ATOM 1881 N N . ASN A 1 243 ? 10.641 -19.423 6.573 1.00 51.84 243 ASN A N 1
ATOM 1882 C CA . ASN A 1 243 ? 10.654 -20.063 7.897 1.00 51.84 243 ASN A CA 1
ATOM 1883 C C . ASN A 1 243 ? 9.823 -19.396 9.015 1.00 51.84 243 ASN A C 1
ATOM 1885 O O . ASN A 1 243 ? 10.308 -18.546 9.756 1.00 51.84 243 ASN A O 1
ATOM 1889 N N . HIS A 1 244 ? 8.615 -19.925 9.237 1.00 46.31 244 HIS A N 1
ATOM 1890 C CA . HIS A 1 244 ? 8.084 -20.095 10.592 1.00 46.31 244 HIS A CA 1
ATOM 1891 C C . HIS A 1 244 ? 8.466 -21.501 11.069 1.00 46.31 244 HIS A C 1
ATOM 1893 O O . HIS A 1 244 ? 7.858 -22.483 10.645 1.00 46.31 244 HIS A O 1
ATOM 1899 N N . SER A 1 245 ? 9.511 -21.593 11.890 1.00 39.00 245 SER A N 1
ATOM 1900 C CA . SER A 1 245 ? 9.767 -22.745 12.764 1.00 39.00 245 SER A CA 1
ATOM 1901 C C . SER A 1 245 ? 9.287 -22.419 14.167 1.00 39.00 245 SER A C 1
ATOM 1903 O O . SER A 1 245 ? 9.713 -21.340 14.645 1.00 39.00 245 SER A O 1
#

Nearest PDB structures (foldseek):
  4mzu-assembly1_E  TM=4.746E-01  e=1.132E-02  Shewanella denitrificans OS217
  2oa2-assembly1_A-2  TM=5.010E-01  e=3.855E-02  Halalkalibacterium halodurans
  5tpv-assembly1_A  TM=4.936E-01  e=3.855E-02  Campylobacter jejuni subsp. jejuni 81116
  7n67-assembly1_B  TM=4.301E-01  e=1.495E-02  Helicobacter canadensis MIT 98-5491
  6o2k-assembly1_B  TM=4.046E-01  e=1.242E-01  Drosophila melanogaster

Mean predicted aligned error: 6.48 Å

Solvent-accessible surface area (backbone atoms only — not comparable to full-atom values): 13207 Å² total; per-residue (Å²): 136,71,90,73,63,54,58,62,46,80,75,48,66,38,86,58,38,40,34,34,33,33,56,36,79,72,37,74,66,27,47,32,37,40,38,23,28,6,52,43,56,48,41,34,72,78,51,46,33,81,71,52,72,45,54,54,66,36,77,47,68,33,73,68,42,68,70,65,77,79,75,79,89,66,88,62,78,66,36,22,36,43,35,35,25,43,71,82,59,40,47,75,89,49,94,97,53,64,28,28,35,50,56,83,37,47,36,23,34,32,28,28,36,27,30,63,92,42,79,92,41,65,52,73,71,26,43,36,35,49,40,72,28,38,59,44,89,78,44,96,72,37,67,52,74,53,58,40,56,22,40,63,34,96,57,80,60,78,39,46,57,86,87,37,45,37,38,31,48,69,82,70,55,21,36,40,37,40,34,27,68,24,86,48,39,45,35,36,35,26,57,49,71,67,33,60,55,46,80,28,48,44,69,29,68,51,74,42,73,76,52,64,55,59,32,41,34,30,25,19,44,63,57,25,65,90,73,53,83,72,68,62,37,37,33,38,41,40,35,37,61,63,81,92,127

Foldseek 3Di:
DADQFQDWDFDDFAAQKTKTKDFLVSCPFFQKKWKFKFQALACLQPPTHTDDMDGRLAEAEDPSRVPPPPDDDDDSPRIHMYMGGLVSQADDDDPPDGGRHHLQGKMWMWMWGQGPVHNVDIDPIGATEIDGHNCQVVDPKRK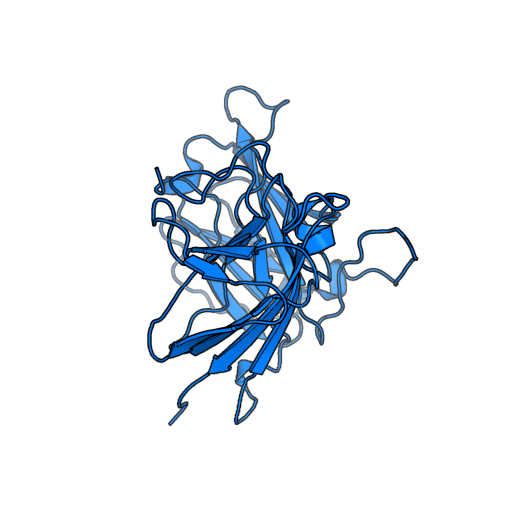DKHKDFWAEDPAQDQWFDPPWRKYFYDFAFKKKKKFFQAAWWWKWKDLDGPDGTDIADHRGMDIDHRDGRRMMTIHIYPATHPGDDDDTTMMMMMIIHDDDD

Sequence (245 aa):
MSRNRLAASFNYRSKGLVDMSIRNELLRGFDMIQIAGASNVNTAFNAPRFMFEMQAGGVFISKAVSSTRSITEESRRNNTRFMFDLGSYATTYVAGETRIPSDGETLYVRIRGRYKHNTATYSEWGPIIAVPPYDFY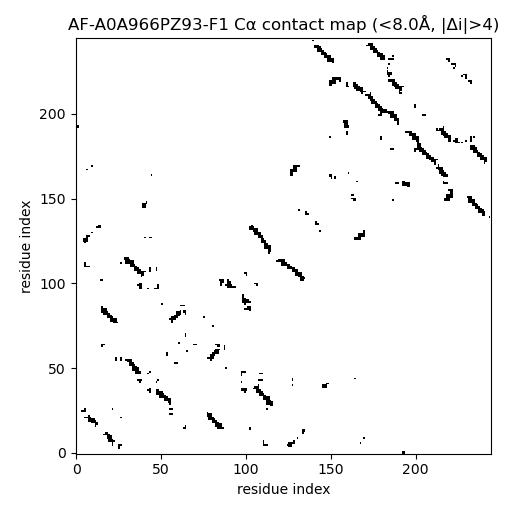TTAHPVFTFTGNAPILPEVPDTLGEGCMNVHLPYFSHTINITNTDPDQELYVSFHPGMNPTVIRPYSEVSLTGGGAPEVFLCCSPTAEGGGDVSEVRFSVRMAMVNHS

Radius of gyration: 18.29 Å; Cα contacts (8 Å, |Δi|>4): 608; chains: 1; bounding box: 39×48×55 Å

Secondary structure (DSSP, 8-state):
--TT----EEEEEETTEEEEEEEGGGGTTEEEEEEEEESSHHHHHH-PEEEEEEETT-EEE-HHHHHS--------TTEEEEEE-GGGT-----TTSPPPPPTTS-EEEEEEEEETTEEEEEPPP--EEEE--TTGGGSSS-EEEEEEEEPBPSS--SS--TTSEEEEPPSSSEEEEEEE--SS-PEEEESSTTPPPEEE-TT-EEEEES---SEEEEEE-SS-TTS----PEEEEEEEEE----

pLDDT: mean 86.67, std 11.68, range [37.91, 98.06]